Protein AF-A0A8T6PDZ1-F1 (afdb_monomer_lite)

Structure (mmCIF, N/CA/C/O backbone):
data_AF-A0A8T6PDZ1-F1
#
_entry.id   AF-A0A8T6PDZ1-F1
#
loop_
_atom_site.group_PDB
_atom_site.id
_atom_site.type_symbol
_atom_site.label_atom_id
_atom_site.label_alt_id
_atom_site.label_comp_id
_atom_site.label_asym_id
_atom_site.label_entity_id
_atom_site.label_seq_id
_atom_site.pdbx_PDB_ins_code
_atom_site.Cartn_x
_atom_site.Cartn_y
_atom_site.Cartn_z
_atom_site.occupancy
_atom_site.B_iso_or_equiv
_atom_site.auth_seq_id
_atom_site.auth_comp_id
_atom_site.auth_asym_id
_atom_site.auth_atom_id
_atom_site.pdbx_PDB_model_num
ATOM 1 N N . SER A 1 1 ? 23.495 58.026 -31.331 1.00 53.59 1 SER A N 1
ATOM 2 C CA . SER A 1 1 ? 24.782 57.734 -30.675 1.00 53.59 1 SER A CA 1
ATOM 3 C C . SER A 1 1 ? 24.635 57.891 -29.180 1.00 53.59 1 SER A C 1
ATOM 5 O O . SER A 1 1 ? 24.258 58.972 -28.751 1.00 53.59 1 SER A O 1
ATOM 7 N N . ALA A 1 2 ? 24.874 56.829 -28.410 1.00 52.00 2 ALA A N 1
ATOM 8 C CA . ALA A 1 2 ? 24.869 56.855 -26.949 1.00 52.00 2 ALA A CA 1
ATOM 9 C C . ALA A 1 2 ? 26.236 56.370 -26.445 1.00 52.00 2 ALA A C 1
ATOM 11 O O . ALA A 1 2 ? 26.714 55.315 -26.861 1.00 52.00 2 ALA A O 1
ATOM 12 N N . THR A 1 3 ? 26.869 57.190 -25.611 1.00 53.16 3 THR A N 1
ATOM 13 C CA . THR A 1 3 ? 28.214 57.007 -25.054 1.00 53.16 3 THR A CA 1
ATOM 14 C C . THR A 1 3 ? 28.139 56.121 -23.809 1.00 53.16 3 THR A C 1
ATOM 16 O O . THR A 1 3 ? 27.388 56.435 -22.890 1.00 53.16 3 THR A O 1
ATOM 19 N N . GLN A 1 4 ? 28.905 55.026 -23.770 1.00 57.91 4 GLN A N 1
ATOM 20 C CA . GLN A 1 4 ? 29.085 54.199 -22.570 1.00 57.91 4 GLN A CA 1
ATOM 21 C C . GLN A 1 4 ? 30.321 54.666 -21.792 1.00 57.91 4 GLN A C 1
ATOM 23 O O . GLN A 1 4 ? 31.413 54.755 -22.350 1.00 57.91 4 GLN A O 1
ATOM 28 N N . THR A 1 5 ? 30.139 54.936 -20.500 1.00 61.66 5 THR A N 1
ATOM 29 C CA . THR A 1 5 ? 31.202 55.249 -19.538 1.00 61.66 5 THR A CA 1
ATOM 30 C C . THR A 1 5 ? 31.504 53.991 -18.727 1.00 61.66 5 THR A C 1
ATOM 32 O O . THR A 1 5 ? 30.624 53.484 -18.036 1.00 61.66 5 THR A O 1
ATOM 35 N N . ALA A 1 6 ? 32.736 53.483 -18.803 1.00 61.88 6 ALA A N 1
ATOM 36 C CA . ALA A 1 6 ? 33.215 52.390 -17.960 1.00 61.88 6 ALA A CA 1
ATOM 37 C C . ALA A 1 6 ? 33.838 52.955 -16.672 1.00 61.88 6 ALA A C 1
ATOM 39 O O . ALA A 1 6 ? 34.677 53.853 -16.732 1.00 61.88 6 ALA A O 1
ATOM 40 N N . SER A 1 7 ? 33.431 52.426 -15.517 1.00 67.25 7 SER A N 1
ATOM 41 C CA . SER A 1 7 ? 33.971 52.786 -14.201 1.00 67.25 7 SER A CA 1
ATOM 42 C C . SER A 1 7 ? 34.872 51.653 -13.708 1.00 67.25 7 SER A C 1
ATOM 44 O O . SER A 1 7 ? 34.424 50.513 -13.608 1.00 67.25 7 SER A O 1
ATOM 46 N N . ALA A 1 8 ? 36.144 51.949 -13.432 1.00 64.56 8 ALA A N 1
ATOM 47 C CA . ALA A 1 8 ? 37.115 50.984 -12.922 1.00 64.56 8 ALA A CA 1
ATOM 48 C C . ALA A 1 8 ? 37.069 50.928 -11.386 1.00 64.56 8 ALA A C 1
ATOM 50 O O . ALA A 1 8 ? 37.110 51.964 -10.722 1.00 64.56 8 ALA A O 1
ATOM 51 N N . THR A 1 9 ? 37.003 49.721 -10.825 1.00 64.81 9 THR A N 1
ATOM 52 C CA . THR A 1 9 ? 37.040 49.464 -9.378 1.00 64.81 9 THR A CA 1
ATOM 53 C C . THR A 1 9 ? 38.451 49.042 -8.973 1.00 64.81 9 THR A C 1
ATOM 55 O O . THR A 1 9 ? 39.007 48.107 -9.546 1.00 64.81 9 THR A O 1
ATOM 58 N N . THR A 1 10 ? 39.040 49.729 -7.994 1.00 62.66 10 THR A N 1
ATOM 59 C CA . THR A 1 10 ? 40.351 49.403 -7.420 1.00 62.66 10 THR A CA 1
ATOM 60 C C . THR A 1 10 ? 40.203 48.490 -6.200 1.00 62.66 10 THR A C 1
ATOM 62 O O . THR A 1 10 ? 39.432 48.764 -5.283 1.00 62.66 10 THR A O 1
ATOM 65 N N . THR A 1 11 ? 40.961 47.394 -6.190 1.00 67.94 11 THR A N 1
ATOM 66 C CA . THR A 1 11 ? 41.023 46.420 -5.090 1.00 67.94 11 THR A CA 1
ATOM 67 C C . THR A 1 11 ? 42.038 46.874 -4.032 1.00 67.94 11 THR A C 1
ATOM 69 O O . THR A 1 11 ? 43.177 47.171 -4.399 1.00 67.94 11 THR A O 1
ATOM 72 N N . PRO A 1 12 ? 41.692 46.922 -2.731 1.00 69.00 12 PRO A N 1
ATOM 73 C CA . PRO A 1 12 ? 42.652 47.256 -1.682 1.00 69.00 12 PRO A CA 1
ATOM 74 C C . PRO A 1 12 ? 43.581 46.080 -1.328 1.00 69.00 12 PRO A C 1
ATOM 76 O O . PRO A 1 12 ? 43.177 44.920 -1.290 1.00 69.00 12 PRO A O 1
ATOM 79 N N . SER A 1 13 ? 44.841 46.426 -1.053 1.00 68.75 13 SER A N 1
ATOM 80 C CA . SER A 1 13 ? 45.934 45.538 -0.635 1.00 68.75 13 SER A CA 1
ATOM 81 C C . SER A 1 13 ? 45.756 45.054 0.813 1.00 68.75 13 SER A C 1
ATOM 83 O O . SER A 1 13 ? 45.401 45.868 1.667 1.00 68.75 13 SER A O 1
ATOM 85 N N . PRO A 1 14 ? 46.055 43.783 1.144 1.00 67.75 14 PRO A N 1
ATOM 86 C CA . PRO A 1 14 ? 45.974 43.302 2.519 1.00 67.75 14 PRO A CA 1
ATOM 87 C C . PRO A 1 14 ? 47.153 43.802 3.370 1.00 67.75 14 PRO A C 1
ATOM 89 O O . PRO A 1 14 ? 48.317 43.712 2.978 1.00 67.75 14 PRO A O 1
ATOM 92 N N . THR A 1 15 ? 46.837 44.317 4.557 1.00 70.12 15 THR A N 1
ATOM 93 C CA . THR A 1 15 ? 47.790 44.662 5.620 1.00 70.12 15 THR A CA 1
ATOM 94 C C . THR A 1 15 ? 48.092 43.418 6.452 1.00 70.12 15 THR A C 1
ATOM 96 O O . THR A 1 15 ? 47.178 42.756 6.935 1.00 70.12 15 THR A O 1
ATOM 99 N N . ILE A 1 16 ? 49.375 43.102 6.633 1.00 66.19 16 ILE A N 1
ATOM 100 C CA . ILE A 1 16 ? 49.837 41.965 7.438 1.00 66.19 16 ILE A CA 1
ATOM 101 C C . ILE A 1 16 ? 50.066 42.443 8.877 1.00 66.19 16 ILE A C 1
ATOM 103 O O . ILE A 1 16 ? 50.927 43.288 9.122 1.00 66.19 16 ILE A O 1
ATOM 107 N N . THR A 1 17 ? 49.290 41.923 9.826 1.00 70.88 17 THR A N 1
ATOM 108 C CA . THR A 1 17 ? 49.442 42.187 11.267 1.00 70.88 17 THR A CA 1
ATOM 109 C C . THR A 1 17 ? 50.314 41.096 11.904 1.00 70.88 17 THR A C 1
ATOM 111 O O . THR A 1 17 ? 50.075 39.918 11.637 1.00 70.88 17 THR A O 1
ATOM 114 N N . PRO A 1 18 ? 51.308 41.431 12.749 1.00 64.94 18 PRO A N 1
ATOM 115 C CA . PRO A 1 18 ? 52.122 40.429 13.433 1.00 64.94 18 PRO A CA 1
ATOM 116 C C . PRO A 1 18 ? 51.315 39.691 14.511 1.00 64.94 18 PRO A C 1
ATOM 118 O O . PRO A 1 18 ? 50.701 40.301 15.387 1.00 64.94 18 PRO A O 1
ATOM 121 N N . THR A 1 19 ? 51.337 38.361 14.446 1.00 69.19 19 THR A N 1
ATOM 122 C CA . THR A 1 19 ? 50.694 37.458 15.405 1.00 69.19 19 THR A CA 1
ATOM 123 C C . THR A 1 19 ? 51.587 37.268 16.631 1.00 69.19 19 THR A C 1
ATOM 125 O O . THR A 1 19 ? 52.704 36.769 16.524 1.00 69.19 19 THR A O 1
ATOM 128 N N . VAL A 1 20 ? 51.090 37.648 17.807 1.00 65.69 20 VAL A N 1
ATOM 129 C CA . VAL A 1 20 ? 51.679 37.272 19.100 1.00 65.69 20 VAL A CA 1
ATOM 130 C C . VAL A 1 20 ? 51.248 35.851 19.465 1.00 65.69 20 VAL A C 1
ATOM 132 O O . VAL A 1 20 ? 50.060 35.559 19.570 1.00 65.69 20 VAL A O 1
ATOM 135 N N . THR A 1 21 ? 52.223 34.964 19.655 1.00 66.88 21 THR A N 1
ATOM 136 C CA . THR A 1 21 ? 52.012 33.572 20.070 1.00 66.88 21 THR A CA 1
ATOM 137 C C . THR A 1 21 ? 51.718 33.513 21.569 1.00 66.88 21 THR A C 1
ATOM 139 O O . THR A 1 21 ? 52.614 33.714 22.387 1.00 66.88 21 THR A O 1
ATOM 142 N N . SER A 1 22 ? 50.467 33.227 21.940 1.00 64.81 22 SER A N 1
ATOM 143 C CA . SER A 1 22 ? 50.076 32.929 23.321 1.00 64.81 22 SER A CA 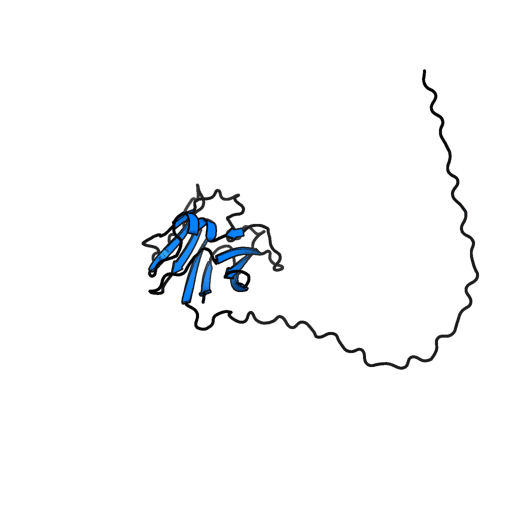1
ATOM 144 C C . SER A 1 22 ? 50.199 31.430 23.604 1.00 64.81 22 SER A C 1
ATOM 146 O O . SER A 1 22 ? 49.560 30.616 22.936 1.00 64.81 22 SER A O 1
ATOM 148 N N . THR A 1 23 ? 50.985 31.065 24.614 1.00 68.88 23 THR A N 1
ATOM 149 C CA . THR A 1 23 ? 51.065 29.701 25.154 1.00 68.88 23 THR A CA 1
ATOM 150 C C . THR A 1 23 ? 49.712 29.291 25.758 1.00 68.88 23 THR A C 1
ATOM 152 O O . THR A 1 23 ? 49.213 30.013 26.625 1.00 68.88 23 THR A O 1
ATOM 155 N N . PRO A 1 24 ? 49.097 28.169 25.336 1.00 70.50 24 PRO A N 1
ATOM 156 C CA . PRO A 1 24 ? 47.830 27.719 25.900 1.00 70.50 24 PRO A CA 1
ATOM 157 C C . PRO A 1 24 ? 48.006 27.191 27.338 1.00 70.50 24 PRO A C 1
ATOM 159 O O . PRO A 1 24 ? 49.040 26.593 27.652 1.00 70.50 24 PRO A O 1
ATOM 162 N N . PRO A 1 25 ? 47.007 27.389 28.219 1.00 75.56 25 PRO A N 1
ATOM 163 C CA . PRO A 1 25 ? 46.988 26.789 29.550 1.00 75.56 25 PRO A CA 1
ATOM 164 C C . PRO A 1 25 ? 46.874 25.252 29.473 1.00 75.56 25 PRO A C 1
ATOM 166 O O . PRO A 1 25 ? 46.401 24.717 28.467 1.00 75.56 25 PRO A O 1
ATOM 169 N N . PRO A 1 26 ? 47.289 24.523 30.525 1.00 68.38 26 PRO A N 1
ATOM 170 C CA . PRO A 1 26 ? 47.199 23.067 30.563 1.00 68.38 26 PRO A CA 1
ATOM 171 C C . PRO A 1 26 ? 45.741 22.599 30.448 1.00 68.38 26 PRO A C 1
ATOM 173 O O . PRO A 1 26 ? 44.868 23.017 31.209 1.00 68.38 26 PRO A O 1
ATOM 176 N N . PHE A 1 27 ? 45.490 21.714 29.482 1.00 55.94 27 PHE A N 1
ATOM 177 C CA . PHE A 1 27 ? 44.192 21.089 29.261 1.00 55.94 27 PHE A CA 1
ATOM 178 C C . PHE A 1 27 ? 43.817 20.224 30.467 1.00 55.94 27 PHE A C 1
ATOM 180 O O . PHE A 1 27 ? 44.511 19.266 30.800 1.00 55.94 27 PHE A O 1
ATOM 187 N N . THR A 1 28 ? 42.695 20.549 31.104 1.00 65.31 28 THR A N 1
ATOM 188 C CA . THR A 1 28 ? 42.015 19.640 32.029 1.00 65.31 28 THR A CA 1
ATOM 189 C C . THR A 1 28 ? 41.018 18.854 31.186 1.00 65.31 28 THR A C 1
ATOM 191 O O . THR A 1 28 ? 40.093 19.442 30.632 1.00 65.31 28 THR A O 1
ATOM 194 N N . SER A 1 29 ? 41.232 17.550 31.009 1.00 59.47 29 SER A N 1
ATOM 195 C CA . SER A 1 29 ? 40.347 16.690 30.221 1.00 59.47 29 SER A CA 1
ATOM 196 C C . SER A 1 29 ? 39.013 16.512 30.945 1.00 59.47 29 SER A C 1
ATOM 198 O O . SER A 1 29 ? 38.872 15.645 31.808 1.00 59.47 29 SER A O 1
ATOM 200 N N . THR A 1 30 ? 38.034 17.346 30.614 1.00 67.94 30 THR A N 1
ATOM 201 C CA . THR A 1 30 ? 36.629 17.073 30.914 1.00 67.94 30 THR A CA 1
ATOM 202 C C . THR A 1 30 ? 36.220 15.824 30.123 1.00 67.94 30 THR A C 1
ATOM 204 O O . THR A 1 30 ? 36.504 15.773 28.924 1.00 67.94 30 THR A O 1
ATOM 207 N N . PRO A 1 31 ? 35.600 14.804 30.741 1.00 67.19 31 PRO A N 1
ATOM 208 C CA . PRO A 1 31 ? 35.074 13.677 29.989 1.00 67.19 31 PRO A CA 1
ATOM 209 C C . PRO A 1 31 ? 34.047 14.199 28.982 1.00 67.19 31 PRO A C 1
ATOM 211 O O . PRO A 1 31 ? 33.050 14.808 29.361 1.00 67.19 31 PRO A O 1
ATOM 214 N N . THR A 1 32 ? 34.329 14.003 27.695 1.00 68.06 32 THR A N 1
ATOM 215 C CA . THR A 1 32 ? 33.375 14.235 26.615 1.00 68.06 32 THR A CA 1
ATOM 216 C C . THR A 1 32 ? 32.215 13.270 26.818 1.00 68.06 32 THR A C 1
ATOM 218 O O . THR A 1 32 ? 32.375 12.061 26.659 1.00 68.06 32 THR A O 1
ATOM 221 N N . GLU A 1 33 ? 31.061 13.803 27.211 1.00 66.31 33 GLU A N 1
ATOM 222 C CA . GLU A 1 33 ? 29.796 13.083 27.167 1.00 66.31 33 GLU A CA 1
ATOM 223 C C . GLU A 1 33 ? 29.554 12.692 25.707 1.00 66.31 33 GLU A C 1
ATOM 225 O O . GLU A 1 33 ? 29.371 13.539 24.832 1.00 66.31 33 GLU A O 1
ATOM 230 N N . ILE A 1 34 ? 29.693 11.398 25.425 1.00 72.75 34 ILE A N 1
ATOM 231 C CA . ILE A 1 34 ? 29.445 10.838 24.102 1.00 72.75 34 ILE A CA 1
ATOM 232 C C . ILE A 1 34 ? 27.951 11.073 23.837 1.00 72.75 34 ILE A C 1
ATOM 234 O O . ILE A 1 34 ? 27.141 10.621 24.652 1.00 72.75 34 ILE A O 1
ATOM 238 N N . PRO A 1 35 ? 27.557 11.782 22.760 1.00 73.38 35 PRO A N 1
ATOM 239 C CA . PRO A 1 35 ? 26.146 11.911 22.423 1.00 73.38 35 PRO A CA 1
ATOM 240 C C . PRO A 1 35 ? 25.554 10.505 22.296 1.00 73.38 35 PRO A C 1
ATOM 242 O O . PRO A 1 35 ? 26.255 9.608 21.814 1.00 73.38 35 PRO A O 1
ATOM 245 N N . PRO A 1 36 ? 24.307 10.276 22.742 1.00 66.19 36 PRO A N 1
ATOM 246 C CA . PRO A 1 36 ? 23.706 8.958 22.654 1.00 66.19 36 PRO A CA 1
ATOM 247 C C . PRO A 1 36 ? 23.806 8.481 21.208 1.00 66.19 36 PRO A C 1
ATOM 249 O O . PRO A 1 36 ? 23.315 9.128 20.282 1.00 66.19 36 PRO A O 1
ATOM 252 N N . THR A 1 37 ? 24.493 7.358 21.014 1.00 65.75 37 THR A N 1
ATOM 253 C CA . THR A 1 37 ? 24.449 6.618 19.762 1.00 65.75 37 THR A CA 1
ATOM 254 C C . THR A 1 37 ? 22.979 6.313 19.510 1.00 65.75 37 THR A C 1
ATOM 256 O O . THR A 1 37 ? 22.393 5.517 20.247 1.00 65.75 37 THR A O 1
ATOM 259 N N . ASN A 1 38 ? 22.379 6.973 18.511 1.00 60.22 38 ASN A N 1
ATOM 260 C CA . ASN A 1 38 ? 21.064 6.621 17.983 1.00 60.22 38 ASN A CA 1
ATOM 261 C C . ASN A 1 38 ? 21.165 5.183 17.481 1.00 60.22 38 ASN A C 1
ATOM 263 O O . ASN A 1 38 ? 21.556 4.913 16.347 1.00 60.22 38 ASN A O 1
ATOM 267 N N . THR A 1 39 ? 20.897 4.254 18.387 1.00 55.44 39 THR A N 1
ATOM 268 C CA . THR A 1 39 ? 20.758 2.846 18.065 1.00 55.44 39 THR A CA 1
ATOM 269 C C . THR A 1 39 ? 19.524 2.775 17.174 1.00 55.44 39 THR A C 1
ATOM 271 O O . THR A 1 39 ? 18.508 3.357 17.563 1.00 55.44 39 THR A O 1
ATOM 274 N N . PRO A 1 40 ? 19.593 2.150 15.985 1.00 62.31 40 PRO A N 1
ATOM 275 C CA . PRO A 1 40 ? 18.422 1.976 15.141 1.00 62.31 40 PRO A CA 1
ATOM 276 C C . PRO A 1 40 ? 17.310 1.361 15.988 1.00 62.31 40 PRO A C 1
ATOM 278 O O . PRO A 1 40 ? 17.448 0.237 16.471 1.00 62.31 40 PRO A O 1
ATOM 281 N N . GLN A 1 41 ? 16.263 2.139 16.263 1.00 51.31 41 GLN A N 1
ATOM 282 C CA . GLN A 1 41 ? 15.124 1.639 17.008 1.00 51.31 41 GLN A CA 1
ATOM 283 C C . GLN A 1 41 ? 14.455 0.612 16.104 1.00 51.31 41 GLN A C 1
ATOM 285 O O . GLN A 1 41 ? 13.980 0.949 15.020 1.00 51.31 41 GLN A O 1
ATOM 290 N N . GLU A 1 42 ? 14.480 -0.649 16.528 1.00 54.28 42 GLU A N 1
ATOM 291 C CA . GLU A 1 42 ? 13.728 -1.706 15.869 1.00 54.28 42 GLU A CA 1
ATOM 292 C C . GLU A 1 42 ? 12.267 -1.238 15.761 1.00 54.28 42 GLU A C 1
ATOM 294 O O . GLU A 1 42 ? 11.715 -0.769 16.768 1.00 54.28 42 GLU A O 1
ATOM 299 N N . PRO A 1 43 ? 11.657 -1.263 14.559 1.00 56.53 43 PRO A N 1
ATOM 300 C CA . PRO A 1 43 ? 10.327 -0.714 14.355 1.00 56.53 43 PRO A CA 1
ATOM 301 C C . PRO A 1 43 ? 9.357 -1.440 15.282 1.00 56.53 43 PRO A C 1
ATOM 303 O O . PRO A 1 43 ? 9.021 -2.608 15.095 1.00 56.53 43 PRO A O 1
ATOM 306 N N . THR A 1 44 ? 8.933 -0.746 16.333 1.00 60.09 44 THR A N 1
ATOM 307 C CA . THR A 1 44 ? 7.960 -1.274 17.277 1.00 60.09 44 THR A CA 1
ATOM 308 C C . THR A 1 44 ? 6.641 -1.357 16.523 1.00 60.09 44 THR A C 1
ATOM 310 O O . THR A 1 44 ? 6.134 -0.328 16.078 1.00 60.09 44 THR A O 1
ATOM 313 N N . MET A 1 45 ? 6.109 -2.569 16.323 1.00 69.06 45 MET A N 1
ATOM 314 C CA . MET A 1 45 ? 4.809 -2.751 15.674 1.00 69.06 45 MET A CA 1
ATOM 315 C C . MET A 1 45 ? 3.778 -1.877 16.388 1.00 69.06 45 MET A C 1
ATOM 317 O O . MET A 1 45 ? 3.467 -2.113 17.553 1.00 69.06 45 MET A O 1
ATOM 321 N N . ALA A 1 46 ? 3.270 -0.865 15.683 1.00 80.00 46 ALA A N 1
ATOM 322 C CA . ALA A 1 46 ? 2.388 0.160 16.235 1.00 80.00 46 ALA A CA 1
ATOM 323 C C . ALA A 1 46 ? 1.137 -0.422 16.915 1.00 80.00 46 ALA A C 1
ATOM 325 O O . ALA A 1 46 ? 0.662 0.115 17.914 1.00 80.00 46 ALA A O 1
ATOM 326 N N . PHE A 1 47 ? 0.627 -1.538 16.385 1.00 89.44 47 PHE A N 1
ATOM 327 C CA . PHE A 1 47 ? -0.624 -2.164 16.805 1.00 89.44 47 PHE A CA 1
ATOM 328 C C . PHE A 1 47 ? -0.456 -3.689 16.918 1.00 89.44 47 PHE A C 1
ATOM 330 O O . PHE A 1 47 ? -0.898 -4.416 16.027 1.00 89.44 47 PHE A O 1
ATOM 337 N N . PRO A 1 48 ? 0.183 -4.219 17.980 1.00 86.44 48 PRO A N 1
ATOM 338 C CA . PRO A 1 48 ? 0.458 -5.657 18.095 1.00 86.44 48 PRO A CA 1
ATOM 339 C C . PRO A 1 48 ? -0.825 -6.505 18.116 1.00 86.44 48 PRO A C 1
ATOM 341 O O . PRO A 1 48 ? -0.875 -7.562 17.487 1.00 86.44 48 PRO A O 1
ATOM 344 N N . ASP A 1 49 ? -1.887 -5.988 18.735 1.00 92.12 49 ASP A N 1
ATOM 345 C CA . ASP A 1 49 ? -3.214 -6.616 18.798 1.00 92.12 49 ASP A CA 1
ATOM 346 C C . ASP A 1 49 ? -4.188 -6.073 17.735 1.00 92.12 49 ASP A C 1
ATOM 348 O O . ASP A 1 49 ? -5.385 -6.358 17.765 1.00 92.12 49 ASP A O 1
ATOM 352 N N . GLY A 1 50 ? -3.683 -5.280 16.785 1.00 94.69 50 GLY A N 1
ATOM 353 C CA . GLY A 1 50 ? -4.480 -4.647 15.740 1.00 94.69 50 GLY A CA 1
ATOM 354 C C . GLY A 1 50 ? -5.057 -5.633 14.724 1.00 94.69 50 GLY A C 1
ATOM 355 O O . GLY A 1 50 ? -4.646 -6.798 14.640 1.00 94.69 50 GLY A O 1
ATOM 356 N N . ARG A 1 51 ? -5.996 -5.162 13.902 1.00 97.00 51 ARG A N 1
ATOM 357 C CA . ARG A 1 51 ? -6.575 -5.953 12.810 1.00 97.00 51 ARG A CA 1
ATOM 358 C C . ARG A 1 51 ? -5.531 -6.169 11.707 1.00 97.00 51 ARG A C 1
ATOM 360 O O . ARG A 1 51 ? -4.899 -5.201 11.286 1.00 97.00 51 ARG A O 1
ATOM 367 N N . PRO A 1 52 ? -5.327 -7.408 11.231 1.00 96.88 52 PRO A N 1
ATOM 368 C CA . PRO A 1 52 ? -4.380 -7.682 10.159 1.00 96.88 52 PRO A CA 1
ATOM 369 C C . PRO A 1 52 ? -4.867 -7.119 8.823 1.00 96.88 52 PRO A C 1
ATOM 371 O O . PRO A 1 52 ? -6.047 -7.214 8.488 1.00 96.88 52 PRO A O 1
ATOM 374 N N . LEU A 1 53 ? -3.925 -6.604 8.045 1.00 97.75 53 LEU A N 1
ATOM 375 C CA . LEU A 1 53 ? -4.120 -6.153 6.677 1.00 97.75 53 LEU A CA 1
ATOM 376 C C . LEU A 1 53 ? -2.979 -6.723 5.835 1.00 97.75 53 LEU A C 1
ATOM 378 O O . LEU A 1 53 ? -1.808 -6.550 6.183 1.00 97.75 53 LEU A O 1
ATOM 382 N N . GLN A 1 54 ? -3.323 -7.449 4.775 1.00 98.06 54 GLN A N 1
ATOM 383 C CA . GLN A 1 54 ? -2.342 -8.120 3.925 1.00 98.06 54 GLN A CA 1
ATOM 384 C C . GLN A 1 54 ? -2.215 -7.407 2.588 1.00 98.06 54 GLN A C 1
ATOM 386 O O . GLN A 1 54 ? -3.211 -6.992 1.995 1.00 98.06 54 GLN A O 1
ATOM 391 N N . PHE A 1 55 ? -0.984 -7.301 2.113 1.00 98.25 55 PHE A N 1
ATOM 392 C CA . PHE A 1 55 ? -0.633 -6.705 0.842 1.00 98.25 55 PHE A CA 1
ATOM 393 C C . PHE A 1 55 ? 0.009 -7.754 -0.053 1.00 98.25 55 PHE A C 1
ATOM 395 O O . PHE A 1 55 ? 0.911 -8.467 0.383 1.00 98.25 55 PHE A O 1
ATOM 402 N N . PHE A 1 56 ? -0.433 -7.803 -1.304 1.00 98.00 56 PHE A N 1
ATOM 403 C CA . PHE A 1 56 ? 0.150 -8.632 -2.354 1.00 98.00 56 PHE A CA 1
ATOM 404 C C . PHE A 1 56 ? 0.487 -7.723 -3.520 1.00 98.00 56 PHE A C 1
ATOM 406 O O . PHE A 1 56 ? -0.388 -6.986 -3.986 1.00 98.00 56 PHE A O 1
ATOM 413 N N . TYR A 1 57 ? 1.725 -7.747 -3.989 1.00 97.31 57 TYR A N 1
ATOM 414 C CA . TYR A 1 57 ? 2.124 -6.847 -5.056 1.00 97.31 57 TYR A CA 1
ATOM 415 C C . TYR A 1 57 ? 3.284 -7.389 -5.880 1.00 97.31 57 TYR A C 1
ATOM 417 O O . TYR A 1 57 ? 4.157 -8.111 -5.401 1.00 97.31 57 TYR A O 1
ATOM 425 N N . ASP A 1 58 ? 3.270 -6.998 -7.145 1.00 95.12 58 ASP A N 1
ATOM 426 C CA . ASP A 1 58 ? 4.311 -7.260 -8.128 1.00 95.12 58 ASP A CA 1
ATOM 427 C C . ASP A 1 58 ? 4.673 -5.958 -8.855 1.00 95.12 58 ASP A C 1
ATOM 429 O O . ASP A 1 58 ? 4.231 -4.864 -8.488 1.00 95.12 58 ASP A O 1
ATOM 433 N N . THR A 1 59 ? 5.447 -6.067 -9.931 1.00 93.62 59 THR A N 1
ATOM 434 C CA . THR A 1 59 ? 5.847 -4.912 -10.747 1.00 93.62 59 THR A CA 1
ATOM 435 C C . THR A 1 59 ? 4.656 -4.112 -11.318 1.00 93.62 59 THR A C 1
ATOM 437 O O . THR A 1 59 ? 4.826 -2.940 -11.661 1.00 93.62 59 THR A O 1
ATOM 440 N N . TYR A 1 60 ? 3.455 -4.694 -11.439 1.00 95.56 60 TYR A N 1
ATOM 441 C CA . TYR A 1 60 ? 2.326 -4.108 -12.179 1.00 95.56 60 TYR A CA 1
ATOM 442 C C . TYR A 1 60 ? 1.065 -3.852 -11.352 1.00 95.56 60 TYR A C 1
ATOM 444 O O . TYR A 1 60 ? 0.163 -3.135 -11.800 1.00 95.56 60 TYR A O 1
ATOM 452 N N . SER A 1 61 ? 0.964 -4.432 -10.165 1.00 97.12 61 SER A N 1
ATOM 453 C CA . SER A 1 61 ? -0.279 -4.455 -9.411 1.00 97.12 61 SER A CA 1
ATOM 454 C C . SER A 1 61 ? -0.042 -4.501 -7.910 1.00 97.12 61 SER A C 1
ATOM 456 O O . SER A 1 61 ? 0.915 -5.107 -7.436 1.00 97.12 61 SER A O 1
ATOM 458 N N . PHE A 1 62 ? -0.930 -3.842 -7.173 1.00 98.19 62 PHE A N 1
ATOM 459 C CA . PHE A 1 62 ? -0.960 -3.821 -5.718 1.00 98.19 62 PHE A CA 1
ATOM 460 C C . PHE A 1 62 ? -2.358 -4.181 -5.242 1.00 98.19 62 PHE A C 1
ATOM 462 O O . PHE A 1 62 ? -3.348 -3.583 -5.670 1.00 98.19 62 PHE A O 1
ATOM 469 N N . TYR A 1 63 ? -2.435 -5.139 -4.332 1.00 98.56 63 TYR A N 1
ATOM 470 C CA . TYR A 1 63 ? -3.665 -5.612 -3.726 1.00 98.56 63 TYR A CA 1
ATOM 471 C C . TYR A 1 63 ? -3.572 -5.462 -2.219 1.00 98.56 63 TYR A C 1
ATOM 473 O O . TYR A 1 63 ? -2.576 -5.834 -1.607 1.00 98.56 63 TYR A O 1
ATOM 481 N N . MET A 1 64 ? -4.649 -4.965 -1.630 1.00 98.50 64 MET A N 1
ATOM 482 C CA . MET A 1 64 ? -4.856 -4.912 -0.193 1.00 98.50 64 MET A CA 1
ATOM 483 C C . MET A 1 64 ? -6.031 -5.820 0.143 1.00 98.50 64 MET A C 1
ATOM 485 O O . MET A 1 64 ? -7.107 -5.646 -0.426 1.00 98.50 64 MET A O 1
ATOM 489 N N . TRP A 1 65 ? -5.832 -6.776 1.044 1.00 98.69 65 TRP A N 1
ATOM 490 C CA . TRP A 1 65 ? -6.838 -7.735 1.489 1.00 98.69 65 TRP A CA 1
ATOM 491 C C . TRP A 1 65 ? -7.081 -7.601 2.988 1.00 98.69 65 TRP A C 1
ATOM 493 O O . TRP A 1 65 ? -6.139 -7.536 3.783 1.00 98.69 65 TRP A O 1
ATOM 503 N N . ASN A 1 66 ? -8.355 -7.609 3.371 1.00 98.31 66 ASN A N 1
ATOM 504 C CA . ASN A 1 66 ? -8.771 -7.675 4.762 1.00 98.31 66 ASN A CA 1
ATOM 505 C C . ASN A 1 66 ? -9.161 -9.122 5.118 1.00 98.31 66 ASN A C 1
ATOM 507 O O . ASN A 1 66 ? -10.286 -9.531 4.830 1.00 98.31 66 ASN A O 1
ATOM 511 N N . PRO A 1 67 ? -8.277 -9.911 5.754 1.00 97.88 67 PRO A N 1
ATOM 512 C CA . PRO A 1 67 ? -8.609 -11.269 6.197 1.00 97.88 67 PRO A CA 1
ATOM 513 C C . PRO A 1 67 ? -9.584 -11.315 7.383 1.00 97.88 67 PRO A C 1
ATOM 515 O O . PRO A 1 67 ? -10.093 -12.385 7.717 1.00 97.88 67 PRO A O 1
ATOM 518 N N . GLY A 1 68 ? -9.805 -10.189 8.067 1.00 95.38 68 GLY A N 1
ATOM 519 C CA . GLY A 1 68 ? -10.692 -10.108 9.221 1.00 95.38 68 GLY A CA 1
ATOM 520 C C . GLY A 1 68 ? -12.175 -10.104 8.843 1.00 95.38 68 GLY A C 1
ATOM 521 O O . GLY A 1 68 ? -12.544 -10.037 7.677 1.00 95.38 68 GLY A O 1
ATOM 522 N N . GLY A 1 69 ? -13.046 -10.149 9.855 1.00 92.38 69 GLY A N 1
ATOM 523 C CA . GLY A 1 69 ? -14.501 -10.023 9.681 1.00 92.38 69 GLY A CA 1
ATOM 524 C C . GLY A 1 69 ? -15.040 -8.597 9.852 1.00 92.38 69 GLY A C 1
ATOM 525 O O . GLY A 1 69 ? -16.237 -8.377 9.699 1.00 92.38 69 GLY A O 1
ATOM 526 N N . SER A 1 70 ? -14.187 -7.635 10.210 1.00 96.38 70 SER A N 1
ATOM 527 C CA . SER A 1 70 ? -14.574 -6.246 10.487 1.00 96.38 70 SER A CA 1
ATOM 528 C C . SER A 1 70 ? -14.057 -5.310 9.406 1.00 96.38 70 SER A C 1
ATOM 530 O O . SER A 1 70 ? -12.951 -5.497 8.906 1.00 96.38 70 SER A O 1
ATOM 532 N N . ASN A 1 71 ? -14.826 -4.271 9.091 1.00 97.56 71 ASN A N 1
ATOM 533 C CA . ASN A 1 71 ? -14.440 -3.273 8.099 1.00 97.56 71 ASN A CA 1
ATOM 534 C C . ASN A 1 71 ? -13.261 -2.427 8.600 1.00 97.56 71 ASN A C 1
ATOM 536 O O . ASN A 1 71 ? -13.228 -2.032 9.768 1.00 97.56 71 ASN A O 1
ATOM 540 N N . ILE A 1 72 ? -12.319 -2.120 7.708 1.00 98.31 72 ILE A N 1
ATOM 541 C CA . ILE A 1 72 ? -11.175 -1.244 7.990 1.00 98.31 72 ILE A CA 1
ATOM 542 C C . ILE A 1 72 ? -11.351 0.043 7.172 1.00 98.31 72 ILE A C 1
ATOM 544 O O . ILE A 1 72 ? -11.388 -0.043 5.943 1.00 98.31 72 ILE A O 1
ATOM 548 N N . PRO A 1 73 ? -11.489 1.229 7.796 1.00 98.12 73 PRO A N 1
ATOM 549 C CA . PRO A 1 73 ? -11.579 2.482 7.053 1.00 98.12 73 PRO A CA 1
ATOM 550 C C . PRO A 1 73 ? -10.277 2.727 6.292 1.00 98.12 73 PRO A C 1
ATOM 552 O O . PRO A 1 73 ? -9.192 2.626 6.857 1.00 98.12 73 PRO A O 1
ATOM 555 N N . VAL A 1 74 ? -10.382 3.044 5.002 1.00 98.19 74 VAL A N 1
ATOM 556 C CA . VAL A 1 74 ? -9.194 3.181 4.140 1.00 98.19 74 VAL A CA 1
ATOM 557 C C . VAL A 1 74 ? -8.719 4.619 4.005 1.00 98.19 74 VAL A C 1
ATOM 559 O O . VAL A 1 74 ? -7.590 4.839 3.590 1.00 98.19 74 VAL A O 1
ATOM 562 N N . GLY A 1 75 ? -9.539 5.598 4.396 1.00 98.19 75 GLY A N 1
ATOM 563 C CA . GLY A 1 75 ? -9.163 7.015 4.370 1.00 98.19 75 GLY A CA 1
ATOM 564 C C . GLY A 1 75 ? -7.964 7.356 5.262 1.00 98.19 75 GLY A C 1
ATOM 565 O O . GLY A 1 75 ? -7.231 8.283 4.942 1.00 98.19 75 GLY A O 1
ATOM 566 N N . GLU A 1 76 ? -7.739 6.572 6.319 1.00 97.81 76 GLU A N 1
ATOM 567 C CA . GLU A 1 76 ? -6.611 6.731 7.248 1.00 97.81 76 GLU A CA 1
ATOM 568 C C . GLU A 1 76 ? -5.291 6.188 6.686 1.00 97.81 76 GLU A C 1
ATOM 570 O O . GLU A 1 76 ? -4.225 6.492 7.214 1.00 97.81 76 GLU A O 1
ATOM 575 N N . LEU A 1 77 ? -5.333 5.371 5.630 1.00 98.50 77 LEU A N 1
ATOM 576 C CA . LEU A 1 77 ? -4.131 4.764 5.071 1.00 98.50 77 LEU A CA 1
ATOM 577 C C . LEU A 1 77 ? -3.414 5.727 4.126 1.00 98.50 77 LEU A C 1
ATOM 579 O O . LEU A 1 77 ? -4.023 6.347 3.248 1.00 98.50 77 LEU A O 1
ATOM 583 N N . SER A 1 78 ? -2.091 5.778 4.232 1.00 98.56 78 SER A N 1
ATOM 584 C CA . SER A 1 78 ? -1.240 6.337 3.183 1.00 98.56 78 SER A CA 1
ATOM 585 C C . SER A 1 78 ? -0.017 5.466 2.940 1.00 98.56 78 SER A C 1
ATOM 587 O O . SER A 1 78 ? 0.469 4.785 3.841 1.00 98.56 78 SER A O 1
ATOM 589 N N . PHE A 1 79 ? 0.462 5.496 1.703 1.00 98.50 79 PHE A N 1
ATOM 590 C CA . PHE A 1 79 ? 1.596 4.721 1.225 1.00 98.50 79 PHE A CA 1
ATOM 591 C C . PHE A 1 79 ? 2.602 5.670 0.594 1.00 98.50 79 PHE A C 1
ATOM 593 O O . PHE A 1 79 ? 2.208 6.575 -0.147 1.00 98.50 79 PHE A O 1
ATOM 600 N N . GLN A 1 80 ? 3.883 5.486 0.894 1.00 98.38 80 GLN A N 1
ATOM 601 C CA . GLN A 1 80 ? 4.954 6.356 0.409 1.00 98.38 80 GLN A CA 1
ATOM 602 C C . GLN A 1 80 ? 6.160 5.516 -0.004 1.00 98.38 80 GLN A C 1
ATOM 604 O O . GLN A 1 80 ? 6.623 4.687 0.778 1.00 98.38 80 GLN A O 1
ATOM 609 N N . GLY A 1 81 ? 6.656 5.724 -1.222 1.00 97.75 81 GLY A N 1
ATOM 610 C CA . GLY A 1 81 ? 7.850 5.063 -1.735 1.00 97.75 81 GLY A CA 1
ATOM 611 C C . GLY A 1 81 ? 9.115 5.552 -1.031 1.00 97.75 81 GLY A C 1
ATOM 612 O O . GLY A 1 81 ? 9.248 6.736 -0.711 1.00 97.75 81 GLY A O 1
ATOM 613 N N . LEU A 1 82 ? 10.032 4.620 -0.782 1.00 98.00 82 LEU A N 1
ATOM 614 C CA . LEU A 1 82 ? 11.324 4.837 -0.144 1.00 98.00 82 LEU A CA 1
ATOM 615 C C . LEU A 1 82 ? 12.466 4.301 -1.015 1.00 98.00 82 LEU A C 1
ATOM 617 O O . LEU A 1 82 ? 12.390 3.194 -1.562 1.00 98.00 82 LEU A O 1
ATOM 621 N N . ASP A 1 83 ? 13.556 5.059 -1.094 1.00 97.00 83 ASP A N 1
ATOM 622 C CA . ASP A 1 83 ? 14.802 4.629 -1.725 1.00 97.00 83 ASP A CA 1
ATOM 623 C C . ASP A 1 83 ? 15.580 3.652 -0.820 1.00 97.00 83 ASP A C 1
ATOM 625 O O . ASP A 1 83 ? 15.164 3.322 0.295 1.00 97.00 83 ASP A O 1
ATOM 629 N N . ALA A 1 84 ? 16.729 3.166 -1.295 1.00 95.31 84 ALA A N 1
ATOM 630 C CA . ALA A 1 84 ? 17.564 2.226 -0.539 1.00 95.31 84 ALA A CA 1
ATOM 631 C C . ALA A 1 84 ? 18.133 2.812 0.768 1.00 95.31 84 ALA A C 1
ATOM 633 O O . ALA A 1 84 ? 18.532 2.059 1.656 1.00 95.31 84 ALA A O 1
ATOM 634 N N . ALA A 1 85 ? 18.197 4.140 0.881 1.00 96.31 85 ALA A N 1
ATOM 635 C CA . ALA A 1 85 ? 18.652 4.857 2.065 1.00 96.31 85 ALA A CA 1
ATOM 636 C C . ALA A 1 85 ? 17.491 5.243 3.006 1.00 96.31 85 ALA A C 1
ATOM 638 O O . ALA A 1 85 ? 17.742 5.817 4.066 1.00 96.31 85 ALA A O 1
ATOM 639 N N . GLY A 1 86 ? 16.245 4.904 2.655 1.00 95.69 86 GLY A N 1
ATOM 640 C CA . GLY A 1 86 ? 15.049 5.224 3.431 1.00 95.69 86 GLY A CA 1
ATOM 641 C C . GLY A 1 86 ? 14.514 6.642 3.209 1.00 95.69 86 GLY A C 1
ATOM 642 O O . GLY A 1 86 ? 13.705 7.108 4.010 1.00 95.69 86 GLY A O 1
ATOM 643 N N . ASN A 1 87 ? 14.942 7.342 2.156 1.00 97.75 87 ASN A N 1
ATOM 644 C CA . ASN A 1 87 ? 14.392 8.652 1.807 1.00 97.75 87 ASN A CA 1
ATOM 645 C C . ASN A 1 87 ? 13.145 8.503 0.938 1.00 97.75 87 ASN A C 1
ATOM 647 O O . ASN A 1 87 ? 13.056 7.599 0.112 1.00 97.75 87 ASN A O 1
ATOM 651 N N . LEU A 1 88 ? 12.214 9.445 1.077 1.00 97.31 88 LEU A N 1
ATOM 652 C CA . LEU A 1 88 ? 11.022 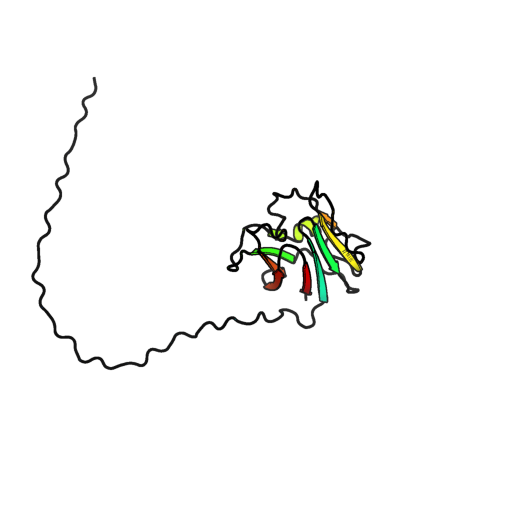9.508 0.239 1.00 97.31 88 LEU A CA 1
ATOM 653 C C . LEU A 1 88 ? 11.391 9.753 -1.225 1.00 97.31 88 LEU A C 1
ATOM 655 O O . LEU A 1 88 ? 12.109 10.702 -1.540 1.00 97.31 88 LEU A O 1
ATOM 659 N N . THR A 1 89 ? 10.839 8.935 -2.115 1.00 97.06 89 THR A N 1
ATOM 660 C CA . THR A 1 89 ? 11.085 9.031 -3.562 1.00 97.06 89 THR A CA 1
ATOM 661 C C . THR A 1 89 ? 10.104 9.984 -4.261 1.00 97.06 89 THR A C 1
ATOM 663 O O . THR A 1 89 ? 10.409 10.546 -5.310 1.00 97.06 89 THR A O 1
ATOM 666 N N . GLY A 1 90 ? 8.962 10.264 -3.620 1.00 95.69 90 GLY A N 1
ATOM 667 C CA . GLY A 1 90 ? 7.900 11.147 -4.117 1.00 95.69 90 GLY A CA 1
ATOM 668 C C . GLY A 1 90 ? 6.677 10.390 -4.644 1.00 95.69 90 GLY A C 1
ATOM 669 O O . GLY A 1 90 ? 5.577 10.948 -4.692 1.00 95.69 90 GLY A O 1
ATOM 670 N N . GLU A 1 91 ? 6.831 9.107 -4.965 1.00 97.44 91 GLU A N 1
ATOM 671 C CA . GLU A 1 91 ? 5.728 8.194 -5.233 1.00 97.44 91 GLU A CA 1
ATOM 672 C C . GLU A 1 91 ? 4.922 7.966 -3.952 1.00 97.44 91 GLU A C 1
ATOM 674 O O . GLU A 1 91 ? 5.455 7.672 -2.880 1.00 97.44 91 GLU A O 1
ATOM 679 N N . SER A 1 92 ? 3.610 8.138 -4.044 1.00 97.94 92 SER A N 1
ATOM 680 C CA . SER A 1 92 ? 2.715 8.022 -2.905 1.00 97.94 92 SER A CA 1
ATOM 681 C C . SER A 1 92 ? 1.283 7.746 -3.329 1.00 97.94 92 SER A C 1
ATOM 683 O O . SER A 1 92 ? 0.832 8.128 -4.409 1.00 97.94 92 SER A O 1
ATOM 685 N N . PHE A 1 93 ? 0.538 7.109 -2.435 1.00 98.56 93 PHE A N 1
ATOM 686 C CA . PHE A 1 93 ? -0.885 6.874 -2.605 1.00 98.56 93 PHE A CA 1
ATOM 687 C C . PHE A 1 93 ? -1.623 7.154 -1.299 1.00 98.56 93 PHE A C 1
ATOM 689 O O . PHE A 1 93 ? -1.245 6.665 -0.237 1.00 98.56 93 PHE A O 1
ATOM 696 N N . SER A 1 94 ? -2.700 7.935 -1.375 1.00 98.31 94 SER A N 1
ATOM 697 C CA . SER A 1 94 ? -3.604 8.147 -0.245 1.00 98.31 94 SER A CA 1
ATOM 698 C C . SER A 1 94 ? -4.810 7.232 -0.380 1.00 98.31 94 SER A C 1
ATOM 700 O O . SER A 1 94 ? -5.495 7.258 -1.406 1.00 98.31 94 SER A O 1
ATOM 702 N N . GLY A 1 95 ? -5.123 6.490 0.679 1.00 98.31 95 GLY A N 1
ATOM 703 C CA . GLY A 1 95 ? -6.319 5.661 0.762 1.00 98.31 95 GLY A CA 1
ATOM 704 C C . GLY A 1 95 ? -7.623 6.464 0.699 1.00 98.31 95 GLY A C 1
ATOM 705 O O . GLY A 1 95 ? -8.663 5.906 0.352 1.00 98.31 95 GLY A O 1
ATOM 706 N N . THR A 1 96 ? -7.577 7.791 0.878 1.00 98.38 96 THR A N 1
ATOM 707 C CA . THR A 1 96 ? -8.708 8.675 0.541 1.00 98.38 96 THR A CA 1
ATOM 708 C C . THR A 1 96 ? -9.134 8.551 -0.926 1.00 98.38 96 THR A C 1
ATOM 710 O O . THR A 1 96 ? -10.316 8.689 -1.228 1.00 98.38 96 THR A O 1
ATOM 71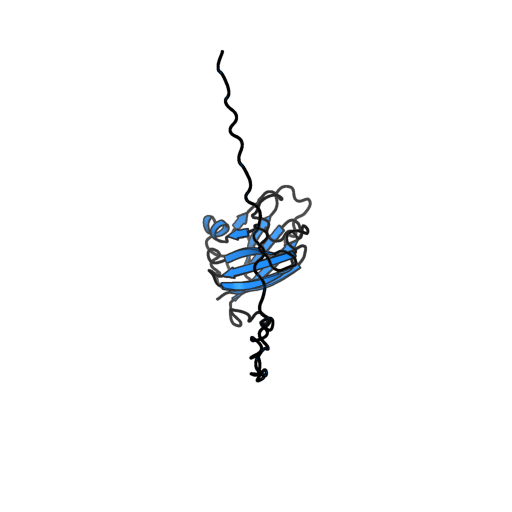3 N N . THR A 1 97 ? -8.210 8.202 -1.830 1.00 98.12 97 THR A N 1
ATOM 714 C CA . THR A 1 97 ? -8.501 7.926 -3.247 1.00 98.12 97 THR A CA 1
ATOM 715 C C . THR A 1 97 ? -9.437 6.727 -3.400 1.00 98.12 97 THR A C 1
ATOM 717 O O . THR A 1 97 ? -10.377 6.781 -4.186 1.00 98.12 97 THR A O 1
ATOM 720 N N . TRP A 1 98 ? -9.241 5.656 -2.621 1.00 98.19 98 TRP A N 1
ATOM 721 C CA . TRP A 1 98 ? -10.217 4.563 -2.553 1.00 98.19 98 TRP A CA 1
ATOM 722 C C . TRP A 1 98 ? -11.497 4.997 -1.843 1.00 98.19 98 TRP A C 1
ATOM 724 O O . TRP A 1 98 ? -12.588 4.673 -2.313 1.00 98.19 98 TRP A O 1
ATOM 734 N N . ALA A 1 99 ? -11.374 5.770 -0.759 1.00 98.00 99 ALA A N 1
ATOM 735 C CA . ALA A 1 99 ? -12.505 6.213 0.053 1.00 98.00 99 ALA A CA 1
ATOM 736 C C . ALA A 1 99 ? -13.537 7.052 -0.721 1.00 98.00 99 ALA A C 1
ATOM 738 O O . ALA A 1 99 ? -14.703 7.073 -0.335 1.00 98.00 99 ALA A O 1
ATOM 739 N N . GLN A 1 100 ? -13.137 7.689 -1.829 1.00 97.38 100 GLN A N 1
ATOM 740 C CA . GLN A 1 100 ? -14.052 8.367 -2.758 1.00 97.38 100 GLN A CA 1
ATOM 741 C C . GLN A 1 100 ? -15.086 7.421 -3.385 1.00 97.38 100 GLN A C 1
ATOM 743 O O . GLN A 1 100 ? -16.197 7.848 -3.692 1.00 97.38 100 GLN A O 1
ATOM 748 N N . PHE A 1 101 ? -14.727 6.150 -3.577 1.00 96.88 101 PHE A N 1
ATOM 749 C CA . PHE A 1 101 ? -15.596 5.129 -4.166 1.00 96.88 101 PHE A CA 1
ATOM 750 C C . PHE A 1 101 ? -16.174 4.195 -3.104 1.00 96.88 101 PHE A C 1
ATOM 752 O O . PHE A 1 101 ? -17.334 3.796 -3.199 1.00 96.88 101 PHE A O 1
ATOM 759 N N . TYR A 1 102 ? -15.369 3.845 -2.097 1.00 97.50 102 TYR A N 1
ATOM 760 C CA . TYR A 1 102 ? -15.772 2.968 -1.007 1.00 97.50 102 TYR A CA 1
ATOM 761 C C . TYR A 1 102 ? -14.950 3.255 0.256 1.00 97.50 102 TYR A C 1
ATOM 763 O O . TYR A 1 102 ? -13.734 3.078 0.274 1.00 97.50 102 TYR A O 1
ATOM 771 N N . PHE A 1 103 ? -15.611 3.688 1.332 1.00 97.56 103 PHE A N 1
ATOM 772 C CA . PHE A 1 103 ? -14.950 4.262 2.515 1.00 97.56 103 PHE A CA 1
ATOM 773 C C . PHE A 1 103 ? -14.135 3.265 3.365 1.00 97.56 103 PHE A C 1
ATOM 775 O O . PHE A 1 103 ? -13.315 3.685 4.184 1.00 97.56 103 PHE A O 1
ATOM 782 N N . ALA A 1 104 ? -14.346 1.957 3.196 1.00 97.94 104 ALA A N 1
ATOM 783 C CA . ALA A 1 104 ? -13.689 0.911 3.978 1.00 97.94 104 ALA A CA 1
ATOM 784 C C . ALA A 1 104 ? -13.423 -0.365 3.167 1.00 97.94 104 ALA A C 1
ATOM 786 O O . ALA A 1 104 ? -14.175 -0.710 2.267 1.00 97.94 104 ALA A O 1
ATOM 787 N N . ILE A 1 105 ? -12.389 -1.122 3.515 1.00 98.12 105 ILE A N 1
ATOM 788 C CA . ILE A 1 105 ? -12.216 -2.482 3.004 1.00 98.12 105 ILE A CA 1
ATOM 789 C C . ILE A 1 105 ? -12.972 -3.449 3.916 1.00 98.12 105 ILE A C 1
ATOM 791 O O . ILE A 1 105 ? -12.716 -3.533 5.122 1.00 98.12 105 ILE A O 1
ATOM 795 N N . GLU A 1 106 ? -13.953 -4.142 3.352 1.00 98.25 106 GLU A N 1
ATOM 796 C CA . GLU A 1 106 ? -14.793 -5.077 4.094 1.00 98.25 106 GLU A CA 1
ATOM 797 C C . GLU A 1 106 ? -14.063 -6.381 4.379 1.00 98.25 106 GLU A C 1
ATOM 799 O O . GLU A 1 106 ? -13.130 -6.760 3.669 1.00 98.25 106 GLU A O 1
ATOM 804 N N . GLY A 1 107 ? -14.509 -7.080 5.419 1.00 98.06 107 GLY A N 1
ATOM 805 C CA . GLY A 1 107 ? -13.956 -8.382 5.757 1.00 98.06 107 GLY A CA 1
ATOM 806 C C . GLY A 1 107 ? -14.072 -9.377 4.602 1.00 98.06 107 GLY A C 1
ATOM 807 O O . GLY A 1 107 ? -15.149 -9.564 4.038 1.00 98.06 107 GLY A O 1
ATOM 808 N N . GLY A 1 108 ? -12.957 -10.008 4.241 1.00 97.75 108 GLY A N 1
ATOM 809 C CA . GLY A 1 108 ? -12.849 -10.950 3.127 1.00 97.75 108 GLY A CA 1
ATOM 810 C C . GLY A 1 108 ? -12.688 -10.314 1.741 1.00 97.75 108 GLY A C 1
ATOM 811 O O . GLY A 1 108 ? -12.422 -11.046 0.787 1.00 97.75 108 GLY A O 1
ATOM 812 N N . ASN A 1 109 ? -12.795 -8.989 1.614 1.00 98.44 109 ASN A N 1
ATOM 813 C CA . ASN A 1 109 ? -12.723 -8.290 0.331 1.00 98.44 109 ASN A CA 1
ATOM 814 C C . ASN A 1 109 ? -11.352 -7.646 0.100 1.00 98.44 109 ASN A C 1
ATOM 816 O O . ASN A 1 109 ? -10.517 -7.555 1.004 1.00 98.44 109 ASN A O 1
ATOM 820 N N . CYS A 1 110 ? -11.133 -7.194 -1.136 1.00 98.62 110 CYS A N 1
ATOM 821 C CA . CYS A 1 110 ? -9.914 -6.519 -1.552 1.00 98.62 110 CYS A CA 1
ATOM 822 C C . CYS A 1 110 ? -10.141 -5.094 -2.064 1.00 98.62 110 CYS A C 1
ATOM 824 O O . CYS A 1 110 ? -11.225 -4.713 -2.514 1.00 98.62 110 CYS A O 1
ATOM 826 N N . MET A 1 111 ? -9.066 -4.319 -2.063 1.00 98.62 111 MET A N 1
ATOM 827 C CA . MET A 1 111 ? -8.902 -3.143 -2.910 1.00 98.62 111 MET A CA 1
ATOM 828 C C . MET A 1 111 ? -7.660 -3.322 -3.774 1.00 98.62 111 MET A C 1
ATOM 830 O O . MET A 1 111 ? -6.745 -4.051 -3.387 1.00 98.62 111 MET A O 1
ATOM 834 N N . SER A 1 112 ? -7.624 -2.688 -4.945 1.00 98.50 112 SER A N 1
ATOM 835 C CA . SER A 1 112 ? -6.449 -2.780 -5.814 1.00 98.50 112 SER A CA 1
ATOM 836 C C . SER A 1 112 ? -6.054 -1.482 -6.496 1.00 98.50 112 SER A C 1
ATOM 838 O O . SER A 1 112 ? -6.860 -0.559 -6.673 1.00 98.50 112 SER A O 1
ATOM 840 N N . ILE A 1 113 ? -4.779 -1.448 -6.873 1.00 98.38 113 ILE A N 1
ATOM 841 C CA . ILE A 1 113 ? -4.189 -0.518 -7.824 1.00 98.38 113 ILE A CA 1
ATOM 842 C C . ILE A 1 113 ? -3.576 -1.369 -8.942 1.00 98.38 113 ILE A C 1
ATOM 844 O O . ILE A 1 113 ? -2.657 -2.146 -8.701 1.00 98.38 113 ILE A O 1
ATOM 848 N N . GLU A 1 114 ? -4.106 -1.266 -10.156 1.00 97.81 114 GLU A N 1
ATOM 849 C CA . GLU A 1 114 ? -3.754 -2.133 -11.288 1.00 97.81 114 GLU A CA 1
ATOM 850 C C . GLU A 1 114 ? -3.286 -1.275 -12.461 1.00 97.81 114 GLU A C 1
ATOM 852 O O . GLU A 1 114 ? -4.061 -0.496 -13.017 1.00 97.81 114 GLU A O 1
ATOM 857 N N . MET A 1 115 ? -2.016 -1.381 -12.848 1.00 96.75 115 MET A N 1
ATOM 858 C CA . MET A 1 115 ? -1.502 -0.550 -13.933 1.00 96.75 115 MET A CA 1
ATOM 859 C C . MET A 1 115 ? -2.207 -0.861 -15.253 1.00 96.75 115 MET A C 1
ATOM 861 O O . MET A 1 115 ? -2.361 -2.012 -15.668 1.00 96.75 115 MET A O 1
ATOM 865 N N . THR A 1 116 ? -2.592 0.196 -15.958 1.00 95.50 116 THR A N 1
ATOM 866 C CA . THR A 1 116 ? -3.071 0.077 -17.336 1.00 95.50 116 THR A CA 1
ATOM 867 C C . THR A 1 116 ? -1.970 -0.480 -18.240 1.00 95.50 116 THR A C 1
ATOM 869 O O . THR A 1 116 ? -0.794 -0.166 -18.071 1.00 95.50 116 THR A O 1
ATOM 872 N N . GLN A 1 117 ? -2.363 -1.305 -19.217 1.00 90.06 117 GLN A N 1
ATOM 873 C CA . GLN A 1 117 ? -1.454 -1.938 -20.187 1.00 90.06 117 GLN A CA 1
ATOM 874 C C . GLN A 1 117 ? -0.395 -2.867 -19.562 1.00 90.06 117 GLN A C 1
ATOM 876 O O . GLN A 1 117 ? 0.610 -3.175 -20.204 1.00 90.06 117 GLN A O 1
ATOM 881 N N . ALA A 1 118 ? -0.615 -3.340 -18.332 1.00 92.62 118 ALA A N 1
ATOM 882 C CA . ALA A 1 118 ? 0.203 -4.393 -17.750 1.00 92.62 118 ALA A CA 1
ATOM 883 C C . ALA A 1 118 ? 0.091 -5.689 -18.582 1.00 92.62 118 ALA A C 1
ATOM 885 O O . ALA A 1 118 ? -1.017 -6.058 -18.983 1.00 92.62 118 ALA A O 1
ATOM 886 N N . PRO A 1 119 ? 1.205 -6.401 -18.837 1.00 92.75 119 PRO A N 1
ATOM 887 C CA . PRO A 1 119 ? 1.173 -7.666 -19.572 1.00 92.75 119 PRO A CA 1
ATOM 888 C C . PRO A 1 119 ? 0.453 -8.770 -18.785 1.00 92.75 119 PRO A C 1
ATOM 890 O O . PRO A 1 119 ? -0.202 -9.625 -19.378 1.00 92.75 119 PRO A O 1
ATOM 893 N N . ALA A 1 120 ? 0.564 -8.735 -17.458 1.00 93.69 120 ALA A N 1
ATOM 894 C CA . ALA A 1 120 ? -0.142 -9.591 -16.521 1.00 93.69 120 ALA A CA 1
ATOM 895 C C . ALA A 1 120 ? -0.319 -8.838 -15.194 1.00 93.69 120 ALA A C 1
ATOM 897 O O . ALA A 1 120 ? 0.508 -7.999 -14.843 1.00 93.69 120 ALA A O 1
ATOM 898 N N . LEU A 1 121 ? -1.406 -9.137 -14.486 1.00 94.81 121 LEU A N 1
ATOM 899 C CA . LEU A 1 121 ? -1.675 -8.651 -13.133 1.00 94.81 121 LEU A CA 1
ATOM 900 C C . LEU A 1 121 ? -1.564 -9.837 -12.171 1.00 94.81 121 LEU A C 1
ATOM 902 O O . LEU A 1 121 ? -1.962 -10.942 -12.543 1.00 94.81 121 LEU A O 1
ATOM 906 N N . LEU A 1 122 ? -1.101 -9.604 -10.941 1.00 95.12 122 LEU A N 1
ATOM 907 C CA . LEU A 1 122 ? -0.912 -10.662 -9.944 1.00 95.12 122 LEU A CA 1
ATOM 908 C C . LEU A 1 122 ? -2.210 -11.425 -9.631 1.00 95.12 122 LEU A C 1
ATOM 910 O O . LEU A 1 122 ? -2.195 -12.647 -9.533 1.00 95.12 122 LEU A O 1
ATOM 914 N N . GLN A 1 123 ? -3.325 -10.699 -9.470 1.00 94.88 123 GLN A N 1
ATOM 915 C CA . GLN A 1 123 ? -4.662 -11.226 -9.143 1.00 94.88 123 GLN A CA 1
ATOM 916 C C . GLN A 1 123 ? -4.658 -12.357 -8.088 1.00 94.88 123 GLN A C 1
ATOM 918 O O . GLN A 1 123 ? -5.006 -13.501 -8.398 1.00 94.88 123 GLN A O 1
ATOM 923 N N . PRO A 1 124 ? -4.302 -12.058 -6.821 1.00 96.44 124 PRO A N 1
ATOM 924 C CA . PRO A 1 124 ? -4.229 -13.064 -5.764 1.00 96.44 124 PRO A CA 1
ATOM 925 C C . PRO A 1 124 ? -5.535 -13.854 -5.616 1.00 96.44 124 PRO A C 1
ATOM 927 O O . PRO A 1 124 ? -6.618 -13.272 -5.574 1.00 96.44 124 PRO A O 1
ATOM 930 N N . GLY A 1 125 ? -5.451 -15.178 -5.443 1.00 97.25 125 GLY A N 1
ATOM 931 C CA . GLY A 1 125 ? -6.635 -16.049 -5.349 1.00 97.25 125 GLY A CA 1
ATOM 932 C C . GLY A 1 125 ? -7.567 -15.759 -4.158 1.00 97.25 125 GLY A C 1
ATOM 933 O O . GLY A 1 125 ? -8.735 -16.167 -4.173 1.00 97.25 125 GLY A O 1
ATOM 934 N N . VAL A 1 126 ? -7.065 -15.045 -3.142 1.00 97.25 126 VAL A N 1
ATOM 935 C CA . VAL A 1 126 ? -7.848 -14.530 -2.005 1.00 97.25 126 VAL A CA 1
ATOM 936 C C . VAL A 1 126 ? -8.739 -13.345 -2.398 1.00 97.25 126 VAL A C 1
ATOM 938 O O . VAL A 1 126 ? -9.815 -13.171 -1.830 1.00 97.25 126 VAL A O 1
ATOM 941 N N . CYS A 1 127 ? -8.358 -12.577 -3.420 1.00 97.44 127 CYS A N 1
ATOM 942 C CA . CYS A 1 127 ? -9.090 -11.405 -3.882 1.00 97.44 127 CYS A CA 1
ATOM 943 C C . CYS A 1 127 ? -10.176 -11.768 -4.896 1.00 97.44 127 CYS A C 1
ATOM 945 O O . CYS A 1 127 ? -10.032 -11.584 -6.103 1.00 97.44 127 CYS A O 1
ATOM 947 N N . ARG A 1 128 ? -11.303 -12.277 -4.392 1.00 95.75 128 ARG A N 1
ATOM 948 C CA . ARG A 1 128 ? -12.472 -12.635 -5.221 1.00 95.75 128 ARG A CA 1
ATOM 949 C C . ARG A 1 128 ? -13.476 -11.497 -5.383 1.00 95.75 128 ARG A C 1
ATOM 951 O O . ARG A 1 128 ? -14.168 -11.429 -6.395 1.00 95.75 128 ARG A O 1
ATOM 958 N N . PHE A 1 129 ? -13.535 -10.604 -4.400 1.00 97.31 129 PHE A N 1
ATOM 959 C CA . PHE A 1 129 ? -14.450 -9.468 -4.349 1.00 97.31 129 PHE A CA 1
ATOM 960 C C . PHE A 1 129 ? -13.669 -8.189 -4.075 1.00 97.31 129 PHE A C 1
ATOM 962 O O . PHE A 1 129 ? -12.694 -8.202 -3.324 1.00 97.31 129 PHE A O 1
ATOM 969 N N . TYR A 1 130 ? -14.091 -7.093 -4.703 1.00 98.12 130 TYR A N 1
ATOM 970 C CA . TYR A 1 130 ? -13.374 -5.825 -4.653 1.00 98.12 130 TYR A CA 1
ATOM 971 C 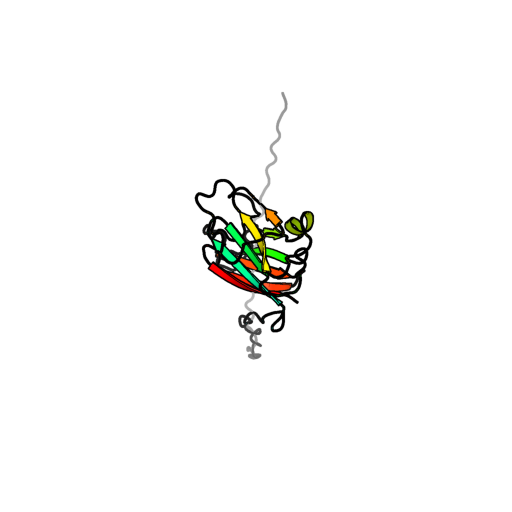C . TYR A 1 130 ? -14.306 -4.698 -4.238 1.00 98.12 130 TYR A C 1
ATOM 973 O O . TYR A 1 130 ? -15.315 -4.467 -4.901 1.00 98.12 130 TYR A O 1
ATOM 981 N N . ASN A 1 131 ? -13.939 -3.977 -3.178 1.00 98.12 131 ASN A N 1
ATOM 982 C CA . ASN A 1 131 ? -14.649 -2.766 -2.772 1.00 98.12 131 ASN A CA 1
ATOM 983 C C . ASN A 1 131 ? -14.272 -1.572 -3.665 1.00 98.12 131 ASN A C 1
ATOM 985 O O . ASN A 1 131 ? -15.129 -0.757 -3.987 1.00 98.12 131 ASN A O 1
ATOM 989 N N . ALA A 1 132 ? -13.009 -1.483 -4.101 1.00 98.19 132 ALA A N 1
ATOM 990 C CA . ALA A 1 132 ? -12.531 -0.438 -5.006 1.00 98.19 132 ALA A CA 1
ATOM 991 C C . ALA A 1 132 ? -11.334 -0.912 -5.847 1.00 98.19 132 ALA A C 1
ATOM 993 O O . ALA A 1 132 ? -10.533 -1.738 -5.401 1.00 98.19 132 ALA A O 1
ATOM 994 N N . ARG A 1 133 ? -11.197 -0.362 -7.059 1.00 98.06 133 ARG A N 1
ATOM 995 C CA . ARG A 1 133 ? -10.045 -0.571 -7.950 1.00 98.06 133 ARG A CA 1
ATOM 996 C C . ARG A 1 133 ? -9.631 0.751 -8.584 1.00 98.06 133 ARG A C 1
ATOM 998 O O . ARG A 1 133 ? -10.489 1.481 -9.073 1.00 98.06 133 ARG A O 1
ATOM 1005 N N . ILE A 1 134 ? -8.334 1.038 -8.596 1.00 98.19 134 ILE A N 1
ATOM 1006 C CA . ILE A 1 134 ? -7.745 2.218 -9.242 1.00 98.19 134 ILE A CA 1
ATOM 1007 C C . ILE A 1 134 ? -6.818 1.743 -10.354 1.00 98.19 134 ILE A C 1
ATOM 1009 O O . ILE A 1 134 ? -6.044 0.814 -10.150 1.00 98.19 134 ILE A O 1
ATOM 1013 N N . THR A 1 135 ? -6.879 2.367 -11.530 1.00 97.75 135 THR A N 1
ATOM 1014 C CA . THR A 1 135 ? -6.105 1.923 -12.698 1.00 97.75 135 THR A CA 1
ATOM 1015 C C . THR A 1 135 ? -5.208 3.031 -13.251 1.00 97.75 135 THR A C 1
ATOM 1017 O O . THR A 1 135 ? -5.564 3.666 -14.251 1.00 97.75 135 THR A O 1
ATOM 1020 N N . PRO A 1 136 ? -4.072 3.335 -12.600 1.00 97.38 136 PRO A N 1
ATOM 1021 C CA . PRO A 1 136 ? -3.175 4.385 -13.060 1.00 97.38 136 PRO A CA 1
ATOM 1022 C C . PRO A 1 136 ? -2.354 3.936 -14.280 1.00 97.38 136 PRO A C 1
ATOM 1024 O O . PRO A 1 136 ? -2.311 2.763 -14.663 1.00 97.38 136 PRO A O 1
ATOM 1027 N N . GLN A 1 137 ? -1.665 4.886 -14.907 1.00 96.12 137 GLN A N 1
ATOM 1028 C CA . GLN A 1 137 ? -0.561 4.575 -15.819 1.00 96.12 137 GLN A CA 1
ATOM 1029 C C . GLN A 1 137 ? 0.690 4.201 -15.017 1.00 96.12 137 GLN A C 1
ATOM 1031 O O . GLN A 1 137 ? 0.864 4.674 -13.895 1.00 96.12 137 GLN A O 1
ATOM 1036 N N . ARG A 1 138 ? 1.594 3.411 -15.611 1.00 91.75 138 ARG A N 1
ATOM 1037 C CA . ARG A 1 138 ? 2.846 2.976 -14.960 1.00 91.75 138 ARG A CA 1
ATOM 1038 C C . ARG A 1 138 ? 3.727 4.134 -14.478 1.00 91.75 138 ARG A C 1
ATOM 1040 O O . ARG A 1 138 ? 4.429 3.988 -13.493 1.00 91.75 138 ARG A O 1
ATOM 1047 N N . THR A 1 139 ? 3.678 5.275 -15.161 1.00 92.50 139 THR A N 1
ATOM 1048 C CA . THR A 1 139 ? 4.449 6.487 -14.834 1.00 92.50 139 THR A CA 1
ATOM 1049 C C . THR A 1 139 ? 3.758 7.394 -13.812 1.00 92.50 139 THR A C 1
ATOM 1051 O O . THR A 1 139 ? 4.186 8.526 -13.607 1.00 92.50 139 THR A O 1
ATOM 1054 N N . SER A 1 140 ? 2.636 6.965 -13.231 1.00 96.25 140 SER A N 1
ATOM 1055 C CA . SER A 1 140 ? 1.928 7.746 -12.219 1.00 96.25 140 SER A CA 1
ATOM 1056 C C . SER A 1 140 ? 2.683 7.726 -10.895 1.00 96.25 140 SER A C 1
ATOM 1058 O O . SER A 1 140 ? 3.118 6.668 -10.453 1.00 96.25 140 SER A O 1
ATOM 1060 N N . SER A 1 141 ? 2.713 8.860 -10.192 1.00 95.81 141 SER A N 1
ATOM 1061 C CA . SER A 1 141 ? 3.217 8.927 -8.816 1.00 95.81 141 SER A CA 1
ATOM 1062 C C . SER A 1 141 ? 2.408 8.080 -7.826 1.00 95.81 141 SER A C 1
ATOM 1064 O O . SER A 1 141 ? 2.873 7.851 -6.720 1.00 95.81 141 SER A O 1
ATOM 1066 N N . MET A 1 142 ? 1.225 7.578 -8.207 1.00 97.06 142 MET A N 1
ATOM 1067 C CA . MET A 1 142 ? 0.444 6.626 -7.403 1.00 97.06 142 MET A CA 1
ATOM 1068 C C . MET A 1 142 ? 1.096 5.243 -7.293 1.00 97.06 142 MET A C 1
ATOM 1070 O O . MET A 1 142 ? 0.658 4.419 -6.493 1.00 97.06 142 MET A O 1
ATOM 1074 N N . VAL A 1 143 ? 2.107 4.967 -8.117 1.00 96.44 143 VAL A N 1
ATOM 1075 C CA . VAL A 1 143 ? 2.801 3.685 -8.184 1.00 96.44 143 VAL A CA 1
ATOM 1076 C C . VAL A 1 143 ? 3.992 3.698 -7.225 1.00 96.44 143 VAL A C 1
ATOM 1078 O O . VAL A 1 143 ? 5.117 3.972 -7.613 1.00 96.44 143 VAL A O 1
ATOM 1081 N N . PHE A 1 144 ? 3.738 3.409 -5.950 1.00 96.88 144 PHE A N 1
ATOM 1082 C CA . PHE A 1 144 ? 4.739 3.485 -4.874 1.00 96.88 144 PHE A CA 1
ATOM 1083 C C . PHE A 1 144 ? 5.485 2.167 -4.593 1.00 96.88 144 PHE A C 1
ATOM 1085 O O . PHE A 1 144 ? 6.280 2.113 -3.665 1.00 96.88 144 PHE A O 1
ATOM 1092 N N . TRP A 1 145 ? 5.193 1.078 -5.311 1.00 96.00 145 TRP A N 1
ATOM 1093 C CA . TRP A 1 145 ? 5.658 -0.277 -4.953 1.00 96.00 145 TRP A CA 1
ATOM 1094 C C . TRP A 1 145 ? 6.422 -1.007 -6.070 1.00 96.00 145 TRP A C 1
ATOM 1096 O O . TRP A 1 145 ? 6.886 -2.126 -5.852 1.00 96.00 145 TRP A O 1
ATOM 1106 N N . ASN A 1 146 ? 6.523 -0.424 -7.269 1.00 90.00 146 ASN A N 1
ATOM 1107 C CA . ASN A 1 146 ? 6.905 -1.132 -8.503 1.00 90.00 146 ASN A CA 1
ATOM 1108 C C . ASN A 1 146 ? 8.349 -1.672 -8.543 1.00 90.00 146 ASN A C 1
ATOM 1110 O O . ASN A 1 146 ? 8.674 -2.407 -9.472 1.00 90.00 146 ASN A O 1
ATOM 1114 N N . GLY A 1 147 ? 9.206 -1.312 -7.583 1.00 84.56 147 GLY A N 1
ATOM 1115 C CA . GLY A 1 147 ? 10.577 -1.815 -7.494 1.00 84.56 147 GLY A CA 1
ATOM 1116 C C . GLY A 1 147 ? 11.475 -1.414 -8.663 1.00 84.56 147 GLY A C 1
ATOM 1117 O O . GLY A 1 147 ? 12.384 -2.164 -9.007 1.00 84.56 147 GLY A O 1
ATOM 1118 N N . ASP A 1 148 ? 11.234 -0.270 -9.307 1.00 85.56 148 ASP A N 1
ATOM 1119 C CA . ASP A 1 148 ? 11.951 0.152 -10.523 1.00 85.56 148 ASP A CA 1
ATOM 1120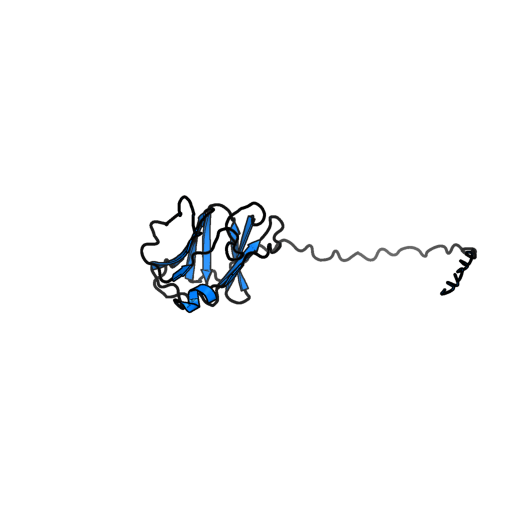 C C . ASP A 1 148 ? 13.408 0.614 -10.306 1.00 85.56 148 ASP A C 1
ATOM 1122 O O . ASP A 1 148 ? 14.067 1.071 -11.243 1.00 85.56 148 ASP A O 1
ATOM 1126 N N . GLY A 1 149 ? 13.925 0.467 -9.086 1.00 83.75 149 GLY A N 1
ATOM 1127 C CA . GLY A 1 149 ? 15.259 0.895 -8.675 1.00 83.75 149 GLY A CA 1
ATOM 1128 C C . GLY A 1 149 ? 15.283 2.275 -8.020 1.00 83.75 149 GLY A C 1
ATOM 1129 O O . GLY A 1 149 ? 16.203 2.534 -7.245 1.00 83.75 149 GLY A O 1
ATOM 1130 N N . ASN A 1 150 ? 14.269 3.119 -8.249 1.00 90.38 150 ASN A N 1
ATOM 1131 C CA . ASN A 1 150 ? 14.092 4.348 -7.474 1.00 90.38 150 ASN A CA 1
ATOM 1132 C C . ASN A 1 150 ? 13.429 4.023 -6.138 1.00 90.38 150 ASN A C 1
ATOM 1134 O O . ASN A 1 150 ? 13.920 4.426 -5.085 1.00 90.38 150 ASN A O 1
ATOM 1138 N N . THR A 1 151 ? 12.357 3.230 -6.177 1.00 95.00 151 THR A N 1
ATOM 1139 C CA . THR A 1 151 ? 11.663 2.763 -4.978 1.00 95.00 151 THR A CA 1
ATOM 1140 C C . THR A 1 151 ? 12.083 1.339 -4.634 1.00 95.00 151 THR A C 1
ATOM 1142 O O . THR A 1 151 ? 11.859 0.408 -5.403 1.00 95.00 151 THR A O 1
ATOM 1145 N N . THR A 1 152 ? 12.686 1.154 -3.461 1.00 95.69 152 THR A N 1
ATOM 1146 C CA . THR A 1 152 ? 13.140 -0.162 -2.968 1.00 95.69 152 THR A CA 1
ATOM 1147 C C . THR A 1 152 ? 12.294 -0.689 -1.817 1.00 95.69 152 THR A C 1
ATOM 1149 O O . THR A 1 152 ? 12.239 -1.896 -1.585 1.00 95.69 152 THR A O 1
ATOM 1152 N N . GLN A 1 153 ? 11.613 0.206 -1.107 1.00 96.62 153 GLN A N 1
ATOM 1153 C CA . GLN A 1 153 ? 10.684 -0.099 -0.026 1.00 96.62 153 GLN A CA 1
ATOM 1154 C C . GLN A 1 153 ? 9.512 0.879 -0.100 1.00 96.62 153 GLN A C 1
ATOM 1156 O O . GLN A 1 153 ? 9.584 1.887 -0.795 1.00 96.62 153 GLN A O 1
ATOM 1161 N N . PHE A 1 154 ? 8.443 0.623 0.638 1.00 97.38 154 PHE A N 1
ATOM 1162 C CA . PHE A 1 154 ? 7.407 1.617 0.871 1.00 97.38 154 PHE A CA 1
ATOM 1163 C C . PHE A 1 154 ? 6.947 1.591 2.321 1.00 97.38 154 PHE A C 1
ATOM 1165 O O . PHE A 1 154 ? 6.831 0.536 2.947 1.00 97.38 154 PHE A O 1
ATOM 1172 N N . GLN A 1 155 ? 6.685 2.778 2.846 1.00 97.38 155 GLN A N 1
ATOM 1173 C CA . GLN A 1 155 ? 6.125 2.995 4.167 1.00 97.38 155 GLN A CA 1
ATOM 1174 C C . GLN A 1 155 ? 4.601 2.975 4.091 1.00 97.38 155 GLN A C 1
ATOM 1176 O O . GLN A 1 155 ? 4.020 3.566 3.178 1.00 97.38 155 GLN A O 1
ATOM 1181 N N . ILE A 1 156 ? 3.959 2.348 5.074 1.00 97.94 156 ILE A N 1
ATOM 1182 C CA . ILE A 1 156 ? 2.517 2.443 5.299 1.00 97.94 156 ILE A CA 1
ATOM 1183 C C . ILE A 1 156 ? 2.270 3.241 6.570 1.00 97.94 156 ILE A C 1
ATOM 1185 O O . ILE A 1 156 ? 2.847 2.943 7.621 1.00 97.94 156 ILE A O 1
ATOM 1189 N N . ASN A 1 157 ? 1.370 4.214 6.482 1.00 97.94 157 ASN A N 1
ATOM 1190 C CA . ASN A 1 157 ? 0.926 5.006 7.618 1.00 97.94 157 ASN A CA 1
ATOM 1191 C C . ASN A 1 157 ? -0.560 4.794 7.897 1.00 97.94 157 ASN A C 1
ATOM 1193 O O . ASN A 1 157 ? -1.344 4.561 6.975 1.00 97.94 157 ASN A O 1
ATOM 1197 N N . TRP A 1 158 ? -0.925 4.933 9.168 1.00 97.56 158 TRP A N 1
ATOM 1198 C CA . TRP A 1 158 ? -2.289 5.104 9.650 1.00 97.56 158 TRP A CA 1
ATOM 1199 C C . TRP A 1 158 ? -2.405 6.490 10.288 1.00 97.56 158 TRP A C 1
ATOM 1201 O O . TRP A 1 158 ? -1.815 6.740 11.343 1.00 97.56 158 TRP A O 1
ATOM 1211 N N . GLY A 1 159 ? -3.110 7.408 9.630 1.00 96.31 159 GLY A N 1
ATOM 1212 C CA . GLY A 1 159 ? -3.000 8.835 9.921 1.00 96.31 159 GLY A CA 1
ATOM 1213 C C . GLY A 1 159 ? -1.544 9.288 9.765 1.00 96.31 159 GLY A C 1
ATOM 1214 O O . GLY A 1 159 ? -0.915 9.030 8.738 1.00 96.31 159 G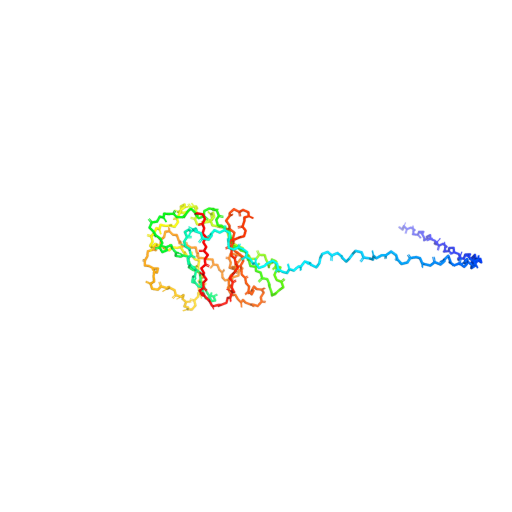LY A O 1
ATOM 1215 N N . ASP A 1 160 ? -0.992 9.888 10.818 1.00 93.56 160 ASP A N 1
ATOM 1216 C CA . ASP A 1 160 ? 0.402 10.355 10.865 1.00 93.56 160 ASP A CA 1
ATOM 1217 C C . ASP A 1 160 ? 1.388 9.307 11.424 1.00 93.56 160 ASP A C 1
ATOM 1219 O O . ASP A 1 160 ? 2.575 9.589 11.593 1.00 93.56 160 ASP A O 1
ATOM 1223 N N . GLN A 1 161 ? 0.918 8.097 11.746 1.00 95.56 161 GLN A N 1
ATOM 1224 C CA . GLN A 1 161 ? 1.735 7.064 12.381 1.00 95.56 161 GLN A CA 1
ATOM 1225 C C . GLN A 1 161 ? 2.206 6.012 11.377 1.00 95.56 161 GLN A C 1
ATOM 1227 O O . GLN A 1 161 ? 1.391 5.376 10.715 1.00 95.56 161 GLN A O 1
ATOM 1232 N N . VAL A 1 162 ? 3.514 5.747 11.339 1.00 96.19 162 VAL A N 1
ATOM 1233 C CA . VAL A 1 162 ? 4.079 4.618 10.584 1.00 96.19 162 VAL A CA 1
ATOM 1234 C C . VAL A 1 162 ? 3.650 3.298 11.221 1.00 96.19 162 VAL A C 1
ATOM 1236 O O . VAL A 1 162 ? 3.913 3.061 12.401 1.00 96.19 162 VAL A O 1
ATOM 1239 N N . ILE A 1 163 ? 3.011 2.426 10.440 1.00 95.81 163 ILE A N 1
ATOM 1240 C CA . ILE A 1 163 ? 2.535 1.109 10.901 1.00 95.81 163 ILE A CA 1
ATOM 1241 C C . ILE A 1 163 ? 3.290 -0.063 10.280 1.00 95.81 163 ILE A C 1
ATOM 1243 O O . ILE A 1 163 ? 3.151 -1.197 10.738 1.00 95.81 163 ILE A O 1
ATOM 1247 N N . GLY A 1 164 ? 4.089 0.196 9.247 1.00 94.81 164 GLY A N 1
ATOM 1248 C CA . GLY A 1 164 ? 4.927 -0.810 8.617 1.00 94.81 164 GLY A CA 1
ATOM 1249 C C . GLY A 1 164 ? 5.765 -0.240 7.485 1.00 94.81 164 GLY A C 1
ATOM 1250 O O . GLY A 1 164 ? 5.471 0.827 6.946 1.00 94.81 164 GLY A O 1
ATOM 1251 N N . ILE A 1 165 ? 6.805 -0.982 7.128 1.00 95.94 165 ILE A N 1
ATOM 1252 C CA . ILE A 1 165 ? 7.624 -0.754 5.941 1.00 95.94 165 ILE A CA 1
ATOM 1253 C C . ILE A 1 165 ? 7.743 -2.099 5.233 1.00 95.94 165 ILE A C 1
ATOM 1255 O O . ILE A 1 165 ? 8.015 -3.114 5.876 1.00 95.94 165 ILE A O 1
ATOM 1259 N N . CYS A 1 166 ? 7.516 -2.107 3.926 1.00 96.00 166 CYS A N 1
ATOM 1260 C CA . CYS A 1 166 ? 7.529 -3.312 3.110 1.00 96.00 166 CYS A CA 1
ATOM 1261 C C . CYS A 1 166 ? 8.538 -3.169 1.963 1.00 96.00 166 CYS A C 1
ATOM 1263 O O . CYS A 1 166 ? 8.692 -2.069 1.430 1.00 96.00 166 CYS A O 1
ATOM 1265 N N . PRO A 1 167 ? 9.212 -4.253 1.544 1.00 95.38 167 PRO A N 1
ATOM 1266 C CA . PRO A 1 167 ? 10.067 -4.227 0.359 1.00 95.38 167 PRO A CA 1
ATOM 1267 C C . PRO A 1 167 ? 9.230 -4.007 -0.907 1.00 95.38 167 PRO A C 1
ATOM 1269 O O . PRO A 1 167 ? 8.106 -4.491 -0.984 1.00 95.38 167 PRO A O 1
ATOM 1272 N N . ALA A 1 168 ? 9.768 -3.306 -1.902 1.00 94.06 168 ALA A N 1
ATOM 1273 C CA . ALA A 1 168 ? 9.138 -3.115 -3.210 1.00 94.06 168 ALA A CA 1
ATOM 1274 C C . ALA A 1 168 ? 9.526 -4.234 -4.204 1.00 94.06 168 ALA A C 1
ATOM 1276 O O . ALA A 1 168 ? 10.424 -5.032 -3.938 1.00 94.06 168 ALA A O 1
ATOM 1277 N N . GLY A 1 169 ? 8.876 -4.271 -5.372 1.00 81.62 169 GLY A N 1
ATOM 1278 C CA . GLY A 1 169 ? 9.326 -5.043 -6.539 1.00 81.62 169 GLY A CA 1
ATOM 1279 C C . GLY A 1 169 ? 8.660 -6.396 -6.767 1.00 81.62 169 GLY A C 1
ATOM 1280 O O . GLY A 1 169 ? 8.308 -6.662 -7.905 1.00 81.62 169 GLY A O 1
ATOM 1281 N N . GLU A 1 170 ? 8.442 -7.215 -5.737 1.00 75.00 170 GLU A N 1
ATOM 1282 C CA . GLU A 1 170 ? 7.694 -8.489 -5.806 1.00 75.00 170 GLU A CA 1
ATOM 1283 C C . GLU A 1 170 ? 7.649 -9.103 -4.402 1.00 75.00 170 GLU A C 1
ATOM 1285 O O . GLU A 1 170 ? 8.631 -9.695 -3.948 1.00 75.00 170 GLU A O 1
ATOM 1290 N N . ALA A 1 171 ? 6.551 -8.915 -3.670 1.00 87.31 171 ALA A N 1
ATOM 1291 C CA . ALA A 1 171 ? 6.446 -9.448 -2.317 1.00 87.31 171 ALA A CA 1
ATOM 1292 C C . ALA A 1 171 ? 5.009 -9.476 -1.786 1.00 87.31 171 ALA A C 1
ATOM 1294 O O . ALA A 1 171 ? 4.081 -8.850 -2.303 1.00 87.31 171 ALA A O 1
ATOM 1295 N N . GLU A 1 172 ? 4.870 -10.209 -0.687 1.00 95.12 172 GLU A N 1
ATOM 1296 C CA . GLU A 1 172 ? 3.754 -10.096 0.235 1.00 95.12 172 GLU A CA 1
ATOM 1297 C C . GLU A 1 172 ? 4.222 -9.352 1.483 1.00 95.12 172 GLU A C 1
ATOM 1299 O O . GLU A 1 172 ? 5.357 -9.516 1.939 1.00 95.12 172 GLU A O 1
ATOM 1304 N N . CYS A 1 173 ? 3.337 -8.553 2.064 1.00 95.31 173 CYS A N 1
ATOM 1305 C CA . CYS A 1 173 ? 3.614 -7.860 3.312 1.00 95.31 173 CYS A CA 1
ATOM 1306 C C . CYS A 1 173 ? 2.365 -7.826 4.184 1.00 95.31 173 CYS A C 1
ATOM 1308 O O . CYS A 1 173 ? 1.247 -7.755 3.684 1.00 95.31 173 CYS A O 1
ATOM 1310 N N . THR A 1 174 ? 2.534 -7.881 5.501 1.00 95.75 174 THR A N 1
ATOM 1311 C CA . THR A 1 174 ? 1.418 -7.796 6.448 1.00 95.75 174 THR A CA 1
ATOM 1312 C C . THR A 1 174 ? 1.691 -6.699 7.456 1.00 95.75 174 THR A C 1
ATOM 1314 O O . THR A 1 174 ? 2.772 -6.643 8.040 1.00 95.75 174 THR A O 1
ATOM 1317 N N . VAL A 1 175 ? 0.683 -5.869 7.698 1.00 95.81 175 VAL A N 1
ATOM 1318 C CA . VAL A 1 175 ? 0.684 -4.882 8.781 1.00 95.81 175 VAL A CA 1
ATOM 1319 C C . VAL A 1 175 ? -0.536 -5.090 9.666 1.00 95.81 175 VAL A C 1
ATOM 1321 O O . VAL A 1 175 ? -1.461 -5.837 9.331 1.00 95.81 175 VAL A O 1
ATOM 1324 N N . ARG A 1 176 ? -0.541 -4.421 10.814 1.00 96.38 176 ARG A N 1
ATOM 1325 C CA . ARG A 1 176 ? -1.710 -4.343 11.685 1.00 96.38 176 ARG A CA 1
ATOM 1326 C C . ARG A 1 176 ? -2.156 -2.899 11.811 1.00 96.38 176 ARG A C 1
ATOM 1328 O O . ARG A 1 176 ? -1.327 -2.004 11.943 1.00 96.38 176 ARG A O 1
ATOM 1335 N N . VAL A 1 177 ? -3.465 -2.701 11.772 1.00 96.31 177 VAL A N 1
ATOM 1336 C CA . VAL A 1 177 ? -4.129 -1.406 11.961 1.00 96.31 177 VAL A CA 1
ATOM 1337 C C . VAL A 1 177 ? -4.897 -1.414 13.289 1.00 96.31 177 VAL A C 1
ATOM 1339 O O . VAL A 1 177 ? -5.230 -2.506 13.758 1.00 96.31 177 VAL A O 1
ATOM 1342 N N . PRO A 1 178 ? -5.186 -0.256 13.910 1.00 94.50 178 PRO A N 1
ATOM 1343 C CA . PRO A 1 178 ? -6.040 -0.192 15.103 1.00 94.50 178 PRO A CA 1
ATOM 1344 C C . PRO A 1 178 ? -7.367 -0.904 14.876 1.00 94.50 178 PRO A C 1
ATOM 1346 O O . PRO A 1 178 ? -7.840 -0.858 13.723 1.00 94.50 178 PRO A O 1
#

Secondary structure (DSSP, 8-state):
--PPPP-PPPPPPPP-PPPP-PPPPPP------PPP---------S-TTSEEEEEEE-SSEEEEE--SSS-EESTTEEEEEE-TTS-EEEEEEETHHHHTT-SEEPTT-EEEEE-TT-S-----TT--SEEEEE---TTSTT-----SSS-SEEEEEETTEEEEEEESSSEEEEEEE-

pLDDT: mean 87.79, std 14.39, range [51.31, 98.69]

Foldseek 3Di:
DDDDDDDDDDDDDDDDDDDDDDDDDDDDDDPPPDPPDPDPDDPDQPCPPFQKWKWFDALFKIKIARQDQAWAFQQQKKKFFAAPVRDTLQQIDGSVVLCVQPGTAHHQEMEMEGEPPDPDGPPDPSHPHYSYYHYYHSPDSPPRANCPNSGQKMFMGRRPHTNDIGGGHGDMDMTGDD

Sequence (178 aa):
SATQTASATTTPSPTITPTVTSTPPPFTSTPTEIPPTNTPQEPTMAFPDGRPLQFFYDTYSFYMWNPGGSNIPVGELSFQGLDAAGNLTGESFSGTTWAQFYFAIEGGNCMSIEMTQAPALLQPGVCRFYNARITPQRTSSMVFWNGDGNTTQFQINWGDQVIGICPAGEAECTVRVP

Radius of gyration: 28.19 Å; chains: 1; bounding box: 68×74×63 Å

=== Feature glossary ===
Each block in this record encodes a different view of the same protein. In brief:

Predicted aligned error. PAE(i, j) answers: if I align the predicted and true structures on residue i, how far off (in Å) do I expect residue j to be? A block-diagonal PAE matrix with low values on the blocks and high values off-diagonal is the signature of a multi-domain protein with confidently predicted domains but uncertain inter-domain orientation.

Contact-map, Ramachandran, and PAE plots. Plot images: a contact map (which residues are close in 3D, as an N×N binary image), a Ramachandran scatter (backbone torsion angles, revealing secondary-structure composition at a glance), and — for AlphaFold structures — a PAE heatmap (pairwise prediction confidence).

Backbone torsions (φ/ψ). φ (phi) and ψ (psi) are the two rotatable backbone dihedrals per residue: φ is the C(i-1)–N–Cα–C torsion, ψ is the N–Cα–C–N(i+1) torsion, both in degrees on (−180°, 180°]. α-helical residues cluster near (−60°, −45°); β-strand residues near (−120°, +130°). A Ramachandran plot is simply a scatter of (φ, ψ) for every residue.

Foldseek 3Di. A 3Di character summarizes, for each residue, the relative orientation of the Cα frame of its nearest spatial neighbor. Because it encodes fold topology rather than chemistry, 3Di alignments detect remote structural similarity that sequence alignment misses.

Radius of gyration, Cα contacts, bounding box. Three whole-structure scalars: the radius of gyration (RMS distance of Cα from centroid, in Å), the count of Cα–Cα contacts (pairs closer than 8 Å and separated by more than four residues in sequence — i.e. tertiary, not local, contacts), and the bounding-box dimensions. Together they distinguish compact globular folds from extended fibres or disordered chains.

Sequence. Sequence gives the chain of amino acids in standard one-letter code (A=alanine, C=cysteine, …, Y=tyrosine), read N→C. It is the only feature that is directly encoded by the gene; all structural features are derived from the folded form of this sequence.

mmCIF coordinates. Atomic coordinates in PDBx/mmCIF format — the same representation the Protein Data Bank distributes. Each line of the _atom_site loop places one backbone atom in Cartesian space (units: ångströms, origin: arbitrary).

Secondary structure (3-state, P-SEA). Three-state secondary structure (P-SEA) collapses the eight DSSP classes into helix (a), strand (b), and coil (c). P-SEA assigns these from Cα geometry alone — distances and angles — without requiring backbone oxygens, so it works on any Cα trace.

InterPro / GO / CATH / organism. Functional annotations link the protein to curated databases. InterPro entries identify conserved domains and families by matching the sequence against member-database signatures (Pfam, PROSITE, CDD, …). Gene Ontology (GO) terms describe molecular function, biological process, and cellular component in a controlled vocabulary. CATH places the structure in a hierarchical fold classification (Class/Architecture/Topology/Homologous-superfamily). The organism is the source species.

B-factor. B-factor (Debye–Waller factor) reflects atomic displacement in the crystal lattice. It is an experimental observable (units Å²), not a prediction; low values mean the atom is pinned down, high values mean it moves or is heterogeneous across the crystal.

Rendered structure images. Structure images are PyMOL renders from six orthogonal camera directions. Cartoon representation draws helices as coils and strands as arrows; sticks shows the backbone as bonds; surface shows the solvent-excluded envelope. Rainbow coloring maps sequence position to hue (blue→red, N→C); chain coloring assigns a distinct color per polypeptide.

Solvent-accessible surface area. Solvent-accessible surface area (SASA) is the area in Å² traced out by the centre of a 1.4 Å probe sphere (a water molecule) rolled over the protein's van der Waals surface (Shrake–Rupley / Lee–Richards construction). Buried residues have near-zero SASA; fully exposed residues can exceed 200 Å². The total SASA scales roughly with the number of surface residues.

Secondary structure (8-state, DSSP). The SS8 string is DSSP's per-residue secondary-structure call. α-helix (H) means an i→i+4 H-bond ladder; β-strand (E) means the residue participates in a β-sheet; 3₁₀ (G) and π (I) are tighter and wider helices; T/S are turns/bends; '-' is loop.

pLDDT. For AlphaFold models, the B-factor field carries pLDDT — the model's own estimate of local accuracy on a 0–100 scale. Regions with pLDDT<50 should be treated as essentially unmodeled; they often correspond to intrinsically disordered segments.

Nearest PDB structures. Nearest PDB neighbors are the top structural matches found by Foldseek when searching this structure against the entire Protein Data Bank. Each hit reports a TM-score (0 to 1; >0.5 almost always implies the same fold) and an E-value. These are *structural* homologs — they may share no detectable sequence similarity.